Protein AF-A0A7C6ZFD9-F1 (afdb_monomer_lite)

Sequence (216 aa):
ELDLKDPLILANGALITTAQGQILRQEAMPTADIALLLDYSRSHALTIVAFTTDDLLHVFIPEEEKEPERVLRDLASFGLHRYQLVPAWEELPRERVIKVVVSGRDPDHVEAVMKKWPPALGHLNYGRSLPLWLEINGEGVDKARALEYVAAELGIPVSQTMAVGDGETDLPMIKWAQVGVLIQEDGVSVYSREDFAPPRPVAEGAAWALEVFALL

Secondary structure (DSSP, 8-state):
---PPSPEEEGGGTEEE-TT--EEEE-PPPHHHHHHHHHHHHHTT-EEEEEETTS-EEEE--TT-S-HHHHHHHHHHTT---EEE-SSGGGS-GGGEEEEEEE-SSHHHHHHHHHT--GGGTTSEEEEEETTEEEEE-TT-SHHHHHHHHHHHTT--GGG-EEEE-STTTHHHHHHSSEEEEEETTEEEEEESSS---SS---S-HHHHHHHHT--

pLDDT: mean 86.97, std 12.58, range [39.19, 96.88]

Structure (mmCIF, N/CA/C/O backbone):
data_AF-A0A7C6ZFD9-F1
#
_entry.id   AF-A0A7C6ZFD9-F1
#
loop_
_atom_site.group_PDB
_atom_site.id
_atom_site.type_symbol
_atom_site.label_atom_id
_atom_site.label_alt_id
_atom_site.label_comp_id
_atom_site.label_asym_id
_atom_site.label_entity_id
_atom_site.label_seq_id
_atom_site.pdbx_PDB_ins_code
_atom_site.Cartn_x
_atom_site.Cartn_y
_atom_site.Cartn_z
_atom_site.occupancy
_atom_site.B_iso_or_equiv
_atom_site.auth_seq_id
_atom_site.auth_comp_id
_atom_site.auth_asym_id
_atom_site.auth_atom_id
_atom_site.pdbx_PDB_model_num
ATOM 1 N N . GLU A 1 1 ? 4.783 -10.390 23.105 1.00 47.22 1 GLU A N 1
ATOM 2 C CA . GLU A 1 1 ? 3.805 -10.624 22.024 1.00 47.22 1 GLU A CA 1
ATOM 3 C C . GLU A 1 1 ? 2.551 -9.847 22.387 1.00 47.22 1 GLU A C 1
ATOM 5 O O . GLU A 1 1 ? 2.190 -9.870 23.555 1.00 47.22 1 GLU A O 1
ATOM 10 N N . LEU A 1 2 ? 1.978 -9.074 21.464 1.00 54.50 2 LEU A N 1
ATOM 11 C CA . LEU A 1 2 ? 0.976 -8.039 21.774 1.00 54.50 2 LEU A CA 1
ATOM 12 C C . LEU A 1 2 ? -0.444 -8.574 22.072 1.00 54.50 2 LEU A C 1
ATOM 14 O O . LEU A 1 2 ? -1.345 -7.759 22.214 1.00 54.50 2 LEU A O 1
ATOM 18 N N . ASP A 1 3 ? -0.647 -9.899 22.154 1.00 63.72 3 ASP A N 1
ATOM 19 C CA . ASP A 1 3 ? -1.959 -10.559 22.351 1.00 63.72 3 ASP A CA 1
ATOM 20 C C . ASP A 1 3 ? -3.085 -9.898 21.529 1.00 63.72 3 ASP A C 1
ATOM 22 O O . ASP A 1 3 ? -4.168 -9.584 22.028 1.00 63.72 3 ASP A O 1
ATOM 26 N N . LEU A 1 4 ? -2.771 -9.585 20.262 1.00 65.06 4 LEU A N 1
ATOM 27 C CA . LEU A 1 4 ? -3.669 -8.858 19.371 1.00 65.06 4 LEU A CA 1
ATOM 28 C C . LEU A 1 4 ? -4.943 -9.679 19.175 1.00 65.06 4 LEU A C 1
ATOM 30 O O . LEU A 1 4 ? -4.891 -10.837 18.758 1.00 65.06 4 LEU A O 1
ATOM 34 N N . LYS A 1 5 ? -6.085 -9.059 19.473 1.00 72.44 5 LYS A N 1
ATOM 35 C CA . LYS A 1 5 ? -7.404 -9.633 19.214 1.00 72.44 5 LYS A CA 1
ATOM 36 C C . LYS A 1 5 ? -7.829 -9.348 17.777 1.00 72.44 5 LYS A C 1
ATOM 38 O O . LYS A 1 5 ? -7.419 -8.352 17.187 1.00 72.44 5 LYS A O 1
ATOM 43 N N . ASP A 1 6 ? -8.679 -10.221 17.253 1.00 82.00 6 ASP A N 1
ATOM 44 C CA . ASP A 1 6 ? -9.306 -10.067 15.942 1.00 82.00 6 ASP A CA 1
ATOM 45 C C . ASP A 1 6 ? -10.150 -8.789 15.866 1.00 82.00 6 ASP A C 1
ATOM 47 O O . ASP A 1 6 ? -10.739 -8.404 16.884 1.00 82.00 6 ASP A O 1
ATOM 51 N N . PRO A 1 7 ? -10.327 -8.197 14.666 1.00 91.00 7 PRO A N 1
ATOM 52 C CA . PRO A 1 7 ? -9.752 -8.570 13.358 1.00 91.00 7 PRO A CA 1
ATOM 53 C C . PRO A 1 7 ? -8.393 -7.937 13.005 1.00 91.00 7 PRO A C 1
ATOM 55 O O . PRO A 1 7 ? -8.050 -6.855 13.473 1.00 91.00 7 PRO A O 1
ATOM 58 N N . LEU A 1 8 ? -7.667 -8.567 12.073 1.00 91.25 8 LEU A N 1
ATOM 59 C CA . LEU A 1 8 ? -6.453 -8.044 11.436 1.00 91.25 8 LEU A CA 1
ATOM 60 C C . LEU A 1 8 ? -6.777 -7.427 10.068 1.00 91.25 8 LEU A C 1
ATOM 62 O O . LEU A 1 8 ? -7.382 -8.084 9.220 1.00 91.25 8 LEU A O 1
ATOM 66 N N . ILE A 1 9 ? -6.331 -6.191 9.833 1.00 92.62 9 ILE A N 1
ATOM 67 C CA . ILE A 1 9 ? -6.418 -5.506 8.535 1.00 92.62 9 ILE A CA 1
ATOM 68 C C . ILE A 1 9 ? -5.062 -5.613 7.832 1.00 92.62 9 ILE A C 1
ATOM 70 O O . ILE A 1 9 ? -4.053 -5.113 8.325 1.00 92.62 9 ILE A O 1
ATOM 74 N N . LEU A 1 10 ? -5.043 -6.249 6.665 1.00 91.06 10 LEU A N 1
ATOM 75 C CA . LEU A 1 10 ? -3.855 -6.534 5.862 1.00 91.06 10 LEU A CA 1
ATOM 76 C C . LEU A 1 10 ? -3.978 -5.888 4.476 1.00 91.06 10 LEU A C 1
ATOM 78 O O . LEU A 1 10 ? -5.068 -5.519 4.037 1.00 91.06 10 LEU A O 1
ATOM 82 N N . ALA A 1 11 ? -2.846 -5.740 3.778 1.00 91.44 11 ALA A N 1
ATOM 83 C CA . ALA A 1 11 ? -2.786 -5.190 2.416 1.00 91.44 11 ALA A CA 1
ATOM 84 C C . ALA A 1 11 ? -3.602 -3.885 2.247 1.00 91.44 11 ALA A C 1
ATOM 86 O O . ALA A 1 11 ? -4.392 -3.750 1.318 1.00 91.44 11 ALA A O 1
ATOM 87 N N . ASN A 1 12 ? -3.433 -2.943 3.183 1.00 92.69 12 ASN A N 1
ATOM 88 C CA . ASN A 1 12 ? -4.152 -1.659 3.247 1.00 92.69 12 ASN A CA 1
ATOM 89 C C . ASN A 1 12 ? -5.682 -1.759 3.237 1.00 92.69 12 ASN A C 1
ATOM 91 O O . ASN A 1 12 ? -6.345 -0.821 2.812 1.00 92.69 12 ASN A O 1
ATOM 95 N N . GLY A 1 13 ? -6.248 -2.873 3.694 1.00 92.62 13 GLY A N 1
ATOM 96 C CA . GLY A 1 13 ? -7.693 -3.075 3.704 1.00 92.62 13 GLY A CA 1
ATOM 97 C C . GLY A 1 13 ? -8.217 -4.001 2.618 1.00 92.62 13 GLY A C 1
ATOM 98 O O . GLY A 1 13 ? -9.383 -4.379 2.683 1.00 92.62 13 GLY A O 1
ATOM 99 N N . ALA A 1 14 ? -7.373 -4.439 1.677 1.00 92.94 14 ALA A N 1
ATOM 100 C CA . ALA A 1 14 ? -7.763 -5.431 0.674 1.00 92.94 14 ALA A CA 1
ATOM 101 C C . ALA A 1 14 ? -8.047 -6.810 1.291 1.00 92.94 14 ALA A C 1
ATOM 103 O O . ALA A 1 14 ? -8.693 -7.650 0.670 1.00 92.94 14 ALA A O 1
ATOM 104 N N . LEU A 1 15 ? -7.549 -7.077 2.500 1.00 92.62 15 LEU A N 1
ATOM 105 C CA . LEU A 1 15 ? -7.745 -8.340 3.196 1.00 92.62 15 LEU A CA 1
ATOM 106 C C . LEU A 1 15 ? -7.984 -8.085 4.684 1.00 92.62 15 LEU A C 1
ATOM 108 O O . LEU A 1 15 ? -7.217 -7.382 5.333 1.00 92.62 15 LEU A O 1
ATOM 112 N N . ILE A 1 16 ? -9.035 -8.690 5.225 1.00 93.62 16 ILE A N 1
ATOM 113 C CA . ILE A 1 16 ? -9.356 -8.670 6.650 1.00 93.62 16 ILE A CA 1
ATOM 114 C C . ILE A 1 16 ? -9.481 -10.116 7.111 1.00 93.62 16 ILE A C 1
ATOM 116 O O . ILE A 1 16 ? -10.259 -10.883 6.533 1.00 93.62 16 ILE A O 1
ATOM 120 N N . THR A 1 17 ? -8.732 -10.490 8.145 1.00 92.25 17 THR A N 1
ATOM 121 C CA . THR A 1 17 ? -8.729 -11.855 8.684 1.00 92.25 17 THR A CA 1
ATOM 122 C C . THR A 1 17 ? -8.913 -11.878 10.195 1.00 92.25 17 THR A C 1
ATOM 124 O O . THR A 1 17 ? -8.731 -10.874 10.879 1.00 92.25 17 THR A O 1
ATOM 127 N N . THR A 1 18 ? -9.225 -13.048 10.739 1.00 90.44 18 THR A N 1
ATOM 128 C CA . THR A 1 18 ? -8.917 -13.354 12.140 1.00 90.44 18 THR A CA 1
ATOM 129 C C . THR A 1 18 ? -7.418 -13.636 12.299 1.00 90.44 18 THR A C 1
ATOM 131 O O . THR A 1 18 ? -6.709 -13.885 11.318 1.00 90.44 18 THR A O 1
ATOM 134 N N . ALA A 1 19 ? -6.925 -13.656 13.530 1.00 85.94 19 ALA A N 1
ATOM 135 C CA . ALA A 1 19 ? -5.569 -14.031 13.908 1.00 85.94 19 ALA A CA 1
ATOM 136 C C . ALA A 1 19 ? -5.282 -15.509 13.614 1.00 85.94 19 ALA A C 1
ATOM 138 O O . ALA A 1 19 ? -4.129 -15.890 13.436 1.00 85.94 19 ALA A O 1
ATOM 139 N N . GLN A 1 20 ? -6.321 -16.345 13.505 1.00 86.19 20 GLN A N 1
ATOM 140 C CA . GLN A 1 20 ? -6.201 -17.739 13.058 1.00 86.19 20 GLN A CA 1
ATOM 141 C C . GLN A 1 20 ? -6.232 -17.871 11.526 1.00 86.19 20 GLN A C 1
ATOM 143 O O . GLN A 1 20 ? -6.190 -18.986 11.008 1.00 86.19 20 GLN A O 1
ATOM 148 N N . GLY A 1 21 ? -6.308 -16.754 10.794 1.00 85.38 21 GLY A N 1
ATOM 149 C CA . GLY A 1 21 ? -6.246 -16.718 9.334 1.00 85.38 21 GLY A CA 1
ATOM 150 C C . GLY A 1 21 ? -7.583 -16.937 8.623 1.00 85.38 21 GLY A C 1
ATOM 151 O O . GLY A 1 21 ? -7.592 -17.124 7.407 1.00 85.38 21 GLY A O 1
ATOM 152 N N . GLN A 1 22 ? -8.721 -16.908 9.327 1.00 89.88 22 GLN A N 1
ATOM 153 C CA . GLN A 1 22 ? -10.024 -16.946 8.661 1.00 89.88 22 GLN A CA 1
ATOM 154 C C . GLN A 1 22 ? -10.259 -15.622 7.931 1.00 89.88 22 GLN A C 1
ATOM 156 O O . GLN A 1 22 ? -10.238 -14.565 8.553 1.00 89.88 22 GLN A O 1
ATOM 161 N N . ILE A 1 23 ? -10.528 -15.678 6.627 1.00 92.00 23 ILE A N 1
ATOM 162 C CA . ILE A 1 23 ? -10.856 -14.495 5.826 1.00 92.00 23 ILE A CA 1
ATOM 163 C C . ILE A 1 23 ? -12.261 -14.006 6.200 1.00 92.00 23 ILE A C 1
ATOM 165 O O . ILE A 1 23 ? -13.236 -14.744 6.058 1.00 92.00 23 ILE A O 1
ATOM 169 N N . LEU A 1 24 ? -12.353 -12.760 6.665 1.00 92.94 24 LEU A N 1
ATOM 170 C CA . LEU A 1 24 ? -13.609 -12.065 6.962 1.00 92.94 24 LEU A CA 1
ATOM 171 C C . LEU A 1 24 ? -14.064 -11.211 5.774 1.00 92.94 24 LEU A C 1
ATOM 173 O O . LEU A 1 24 ? -15.250 -11.165 5.462 1.00 92.94 24 LEU A O 1
ATOM 177 N N . ARG A 1 25 ? -13.117 -10.555 5.095 1.00 91.88 25 ARG A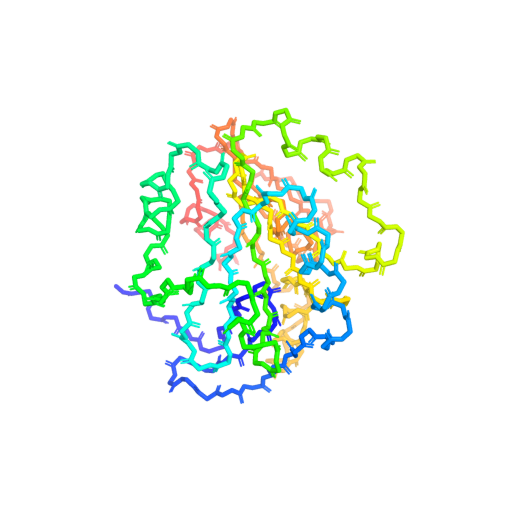 N 1
ATOM 178 C CA . ARG A 1 25 ? -13.349 -9.778 3.870 1.00 91.88 25 ARG A CA 1
ATOM 179 C C . ARG A 1 25 ? -12.102 -9.818 2.998 1.00 91.88 25 ARG A C 1
ATOM 181 O O . ARG A 1 25 ? -10.987 -9.782 3.511 1.00 91.88 25 ARG A O 1
ATOM 188 N N . GLN A 1 26 ? -12.294 -9.874 1.688 1.00 90.19 26 GLN A N 1
ATOM 189 C CA . GLN A 1 26 ? -11.215 -9.786 0.715 1.00 90.19 26 GLN A CA 1
ATOM 190 C C . GLN A 1 26 ? -11.704 -9.034 -0.519 1.00 90.19 26 GLN A C 1
ATOM 192 O O . GLN A 1 26 ? -12.764 -9.347 -1.057 1.00 90.19 26 GLN A O 1
ATOM 197 N N . GLU A 1 27 ? -10.921 -8.058 -0.960 1.00 85.31 27 GLU A N 1
ATOM 198 C CA . GLU A 1 27 ? -11.167 -7.269 -2.158 1.00 85.31 27 GLU A CA 1
ATOM 199 C C . GLU A 1 27 ? -10.033 -7.502 -3.144 1.00 85.31 27 GLU A C 1
ATOM 201 O O . GLU A 1 27 ? -8.878 -7.154 -2.900 1.00 85.31 27 GLU A O 1
ATOM 206 N N . ALA A 1 28 ? -10.373 -8.137 -4.262 1.00 81.12 28 ALA A N 1
ATOM 207 C CA . ALA A 1 28 ? -9.457 -8.262 -5.379 1.00 81.12 28 ALA A CA 1
ATOM 208 C C . ALA A 1 28 ? -9.430 -6.951 -6.168 1.00 81.12 28 ALA A C 1
ATOM 210 O O . ALA A 1 28 ? -10.464 -6.311 -6.372 1.00 81.12 28 ALA A O 1
ATOM 211 N N . MET A 1 29 ? -8.251 -6.581 -6.664 1.00 88.62 29 MET A N 1
ATOM 212 C CA . MET A 1 29 ? -8.154 -5.517 -7.656 1.00 88.62 29 MET A CA 1
ATOM 213 C C . MET A 1 29 ? -8.710 -6.050 -8.989 1.00 88.62 29 MET A C 1
ATOM 215 O O . MET A 1 29 ? -8.393 -7.183 -9.358 1.00 88.62 29 MET A O 1
ATOM 219 N N . PRO A 1 30 ? -9.532 -5.285 -9.731 1.00 90.75 30 PRO A N 1
ATOM 220 C CA . PRO A 1 30 ? -10.047 -5.743 -11.017 1.00 90.75 30 PRO A CA 1
ATOM 221 C C . PRO A 1 30 ? -8.917 -6.132 -11.980 1.00 90.75 30 PRO A C 1
ATOM 223 O O . PRO A 1 30 ? -7.969 -5.373 -12.176 1.00 90.75 30 PRO A O 1
AT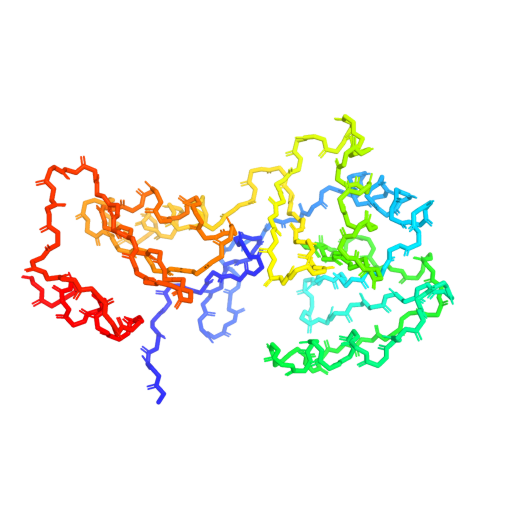OM 226 N N . THR A 1 31 ? -9.032 -7.283 -12.650 1.00 89.75 31 THR A N 1
ATOM 227 C CA . THR A 1 31 ? -7.996 -7.786 -13.577 1.00 89.75 31 THR A CA 1
ATOM 228 C C . THR A 1 31 ? -7.686 -6.799 -14.709 1.00 89.75 31 THR A C 1
ATOM 230 O O . THR A 1 31 ? -6.553 -6.740 -15.187 1.00 89.75 31 THR A O 1
ATOM 233 N N . ALA A 1 32 ? -8.665 -5.981 -15.114 1.00 91.50 32 ALA A N 1
ATOM 234 C CA . ALA A 1 32 ? -8.474 -4.903 -16.083 1.00 91.50 32 ALA A CA 1
ATOM 235 C C . ALA A 1 32 ? -7.563 -3.781 -15.548 1.00 91.50 32 ALA A C 1
ATOM 237 O O . ALA A 1 32 ? -6.654 -3.350 -16.257 1.00 91.50 32 ALA A O 1
ATOM 238 N N . ASP A 1 33 ? -7.758 -3.367 -14.293 1.00 93.62 33 ASP A N 1
ATOM 239 C CA . ASP A 1 33 ? -6.914 -2.366 -13.634 1.00 93.62 33 ASP A CA 1
ATOM 240 C C . ASP A 1 33 ? -5.507 -2.907 -13.419 1.00 93.62 33 ASP A C 1
ATOM 242 O O . ASP A 1 33 ? -4.533 -2.218 -13.712 1.00 93.62 33 ASP A O 1
ATOM 246 N N . ILE A 1 34 ? -5.394 -4.174 -13.005 1.00 92.62 34 ILE A N 1
ATOM 247 C CA . ILE A 1 34 ? -4.105 -4.858 -12.908 1.00 92.62 34 ILE A CA 1
ATOM 248 C C . ILE A 1 34 ? -3.421 -4.835 -14.270 1.00 92.62 34 ILE A C 1
ATOM 250 O O . ILE A 1 34 ? -2.280 -4.414 -14.343 1.00 92.62 34 ILE A O 1
ATOM 254 N N . ALA A 1 35 ? -4.090 -5.224 -15.359 1.00 91.12 35 ALA A N 1
ATOM 255 C CA . ALA A 1 35 ? -3.484 -5.233 -16.690 1.00 91.12 35 ALA A CA 1
ATOM 256 C C . ALA A 1 35 ? -2.972 -3.847 -17.124 1.00 91.12 35 ALA A C 1
ATOM 258 O O . ALA A 1 35 ? -1.854 -3.750 -17.626 1.00 91.12 35 ALA A O 1
ATOM 259 N N . LEU A 1 36 ? -3.745 -2.784 -16.888 1.00 93.50 36 LEU A N 1
ATOM 260 C CA . LEU A 1 36 ? -3.348 -1.407 -17.198 1.00 93.50 36 LEU A CA 1
ATOM 261 C C . LEU A 1 36 ? -2.187 -0.918 -16.323 1.00 93.50 36 LEU A C 1
ATOM 263 O O . LEU A 1 36 ? -1.236 -0.327 -16.835 1.00 93.50 36 LEU A O 1
ATOM 267 N N . LEU A 1 37 ? -2.255 -1.169 -15.013 1.00 93.38 37 LEU A N 1
ATOM 268 C CA . LEU A 1 37 ? -1.215 -0.804 -14.052 1.00 93.38 37 LEU A CA 1
ATOM 269 C C . LEU A 1 37 ? 0.090 -1.513 -14.362 1.00 93.38 37 LEU A C 1
ATOM 271 O O . LEU A 1 37 ? 1.168 -0.913 -14.348 1.00 93.38 37 LEU A O 1
ATOM 275 N N . LEU A 1 38 ? -0.038 -2.799 -14.654 1.00 90.75 38 LEU A N 1
ATOM 276 C CA . LEU A 1 38 ? 1.021 -3.583 -15.203 1.00 90.75 38 LEU A CA 1
ATOM 277 C C . LEU A 1 38 ? 1.554 -2.824 -16.440 1.00 90.75 38 LEU A C 1
ATOM 279 O O . LEU A 1 38 ? 2.695 -2.360 -16.411 1.00 90.75 38 LEU A O 1
ATOM 283 N N . ASP A 1 39 ? 0.822 -2.721 -17.548 1.00 92.38 39 ASP A N 1
ATOM 284 C CA . ASP A 1 39 ? 1.386 -2.191 -18.803 1.00 92.38 39 ASP A CA 1
ATOM 285 C C . ASP A 1 39 ? 2.066 -0.823 -18.636 1.00 92.38 39 ASP A C 1
ATOM 287 O O . ASP A 1 39 ? 3.138 -0.586 -19.203 1.00 92.38 39 ASP A O 1
ATOM 291 N N . TYR A 1 40 ? 1.495 0.032 -17.787 1.00 94.44 40 TYR A N 1
ATOM 292 C CA . TYR A 1 40 ? 2.081 1.308 -17.395 1.00 94.44 40 TYR A CA 1
ATOM 293 C C .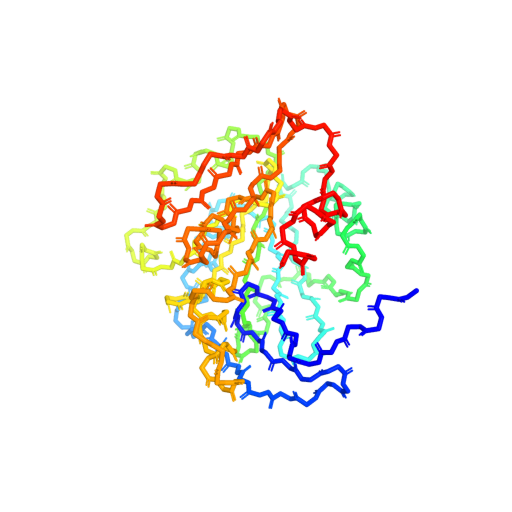 TYR A 1 40 ? 3.432 1.156 -16.686 1.00 94.44 40 TYR A C 1
ATOM 295 O O . TYR A 1 40 ? 4.396 1.849 -17.014 1.00 94.44 40 TYR A O 1
ATOM 303 N N . SER A 1 41 ? 3.532 0.238 -15.732 1.00 93.69 41 SER A N 1
ATOM 304 C CA . SER A 1 41 ? 4.763 -0.023 -14.987 1.00 93.69 41 SER A CA 1
ATOM 305 C C . SER A 1 41 ? 5.855 -0.605 -15.884 1.00 93.69 41 SER A C 1
ATOM 307 O O . SER A 1 41 ? 7.010 -0.191 -15.784 1.00 93.69 41 SER A O 1
ATOM 309 N N . ARG A 1 42 ? 5.491 -1.476 -16.836 1.00 92.38 42 ARG A N 1
ATOM 310 C CA . ARG A 1 42 ? 6.420 -1.982 -17.857 1.00 92.38 42 ARG A CA 1
ATOM 311 C C . ARG A 1 42 ? 6.952 -0.856 -18.741 1.00 92.38 42 ARG A C 1
ATOM 313 O O . ARG A 1 42 ? 8.158 -0.772 -18.943 1.00 92.38 42 ARG A O 1
ATOM 320 N N . SER A 1 43 ? 6.094 0.042 -19.236 1.00 93.75 43 SER A N 1
ATOM 321 C CA . SER A 1 43 ? 6.538 1.149 -20.102 1.00 93.75 43 SER A CA 1
ATOM 322 C C . SER A 1 43 ? 7.429 2.176 -19.393 1.00 93.75 43 SER A C 1
ATOM 324 O O . SER A 1 43 ? 8.039 3.013 -20.055 1.00 93.75 43 SER A O 1
ATOM 326 N N . HIS A 1 44 ? 7.482 2.130 -18.060 1.00 94.81 44 HIS A N 1
ATOM 327 C CA . HIS A 1 44 ? 8.307 3.002 -17.227 1.00 94.81 44 HIS A CA 1
ATOM 328 C C . HIS A 1 44 ? 9.434 2.255 -16.502 1.00 94.81 44 HIS A C 1
ATOM 330 O O . HIS A 1 44 ? 10.131 2.872 -15.707 1.00 94.81 44 HIS A O 1
ATOM 336 N N . ALA A 1 45 ? 9.644 0.963 -16.774 1.00 94.50 45 ALA A N 1
ATOM 337 C CA . ALA A 1 45 ? 10.648 0.142 -16.098 1.00 94.50 45 ALA A CA 1
ATOM 338 C C . ALA A 1 45 ? 10.576 0.252 -14.559 1.00 94.50 45 ALA A C 1
ATOM 340 O O . ALA A 1 45 ? 11.560 0.558 -13.880 1.00 94.50 45 ALA A O 1
ATOM 341 N N . LEU A 1 46 ? 9.378 0.044 -14.011 1.00 96.00 46 LEU A N 1
ATOM 342 C CA . LEU A 1 46 ? 9.160 -0.057 -12.571 1.00 96.00 46 LEU A CA 1
ATOM 343 C C . LEU A 1 46 ? 9.319 -1.505 -12.108 1.00 96.00 46 LEU A C 1
ATOM 345 O O . LEU A 1 46 ? 8.798 -2.430 -12.733 1.00 96.00 46 LEU A O 1
ATOM 349 N N . THR A 1 47 ? 9.975 -1.681 -10.964 1.00 96.62 47 THR A N 1
ATOM 350 C CA . THR A 1 47 ? 9.899 -2.930 -10.200 1.00 96.62 47 THR A CA 1
ATOM 351 C C . THR A 1 47 ? 8.468 -3.128 -9.719 1.00 96.62 47 THR A C 1
ATOM 353 O O . THR A 1 47 ? 7.824 -2.165 -9.305 1.00 96.62 47 THR A O 1
ATOM 356 N N . ILE A 1 48 ? 7.983 -4.368 -9.730 1.00 96.62 48 ILE A N 1
ATOM 357 C CA . ILE A 1 48 ? 6.664 -4.744 -9.220 1.00 96.62 48 ILE A CA 1
ATOM 358 C C . ILE A 1 48 ? 6.793 -5.760 -8.106 1.00 96.62 48 ILE A C 1
ATOM 360 O O . ILE A 1 48 ? 7.517 -6.740 -8.233 1.00 96.62 48 ILE A O 1
ATOM 364 N N . VAL A 1 49 ? 5.998 -5.562 -7.062 1.00 96.25 49 VAL A N 1
ATOM 365 C CA . VAL A 1 49 ? 5.728 -6.527 -6.003 1.00 96.25 49 VAL A CA 1
ATOM 366 C C . VAL A 1 49 ? 4.217 -6.714 -5.915 1.00 96.25 49 VAL A C 1
ATOM 368 O O . VAL A 1 49 ? 3.489 -5.854 -5.421 1.00 96.25 49 VAL A O 1
ATOM 371 N N . ALA A 1 50 ? 3.733 -7.836 -6.434 1.00 95.19 50 ALA A N 1
ATOM 372 C CA . ALA A 1 50 ? 2.326 -8.198 -6.409 1.00 95.19 50 ALA A CA 1
ATOM 373 C C . ALA A 1 50 ? 2.020 -9.028 -5.158 1.00 95.19 50 ALA A C 1
ATOM 375 O O . ALA A 1 50 ? 2.556 -10.123 -4.981 1.00 95.19 50 ALA A O 1
ATOM 376 N N . PHE A 1 51 ? 1.136 -8.509 -4.310 1.00 94.00 51 PHE A N 1
ATOM 377 C CA . PHE A 1 51 ? 0.577 -9.220 -3.165 1.00 94.00 51 PHE A CA 1
ATOM 378 C C . PHE A 1 51 ? -0.596 -10.051 -3.654 1.00 94.00 51 PHE A C 1
ATOM 380 O O . PHE A 1 51 ? -1.492 -9.526 -4.323 1.00 94.00 51 PHE A O 1
ATOM 387 N N . THR A 1 52 ? -0.596 -11.337 -3.317 1.00 91.19 52 THR A N 1
ATOM 388 C CA . THR A 1 52 ? -1.612 -12.262 -3.811 1.00 91.19 52 THR A CA 1
ATOM 389 C C . THR A 1 52 ? -2.363 -12.965 -2.689 1.00 91.19 52 THR A C 1
ATOM 391 O O . THR A 1 52 ? -1.938 -12.971 -1.534 1.00 91.19 52 THR A O 1
ATOM 394 N N . THR A 1 53 ? -3.521 -13.531 -3.026 1.00 84.75 53 THR A N 1
ATOM 395 C CA . THR A 1 53 ? -4.445 -14.158 -2.069 1.00 84.75 53 THR A CA 1
ATOM 396 C C . THR A 1 53 ? -3.874 -15.364 -1.313 1.00 84.75 53 THR A C 1
ATOM 398 O O . THR A 1 53 ? -4.477 -15.777 -0.329 1.00 84.75 53 THR A O 1
ATOM 401 N N . ASP A 1 54 ? -2.769 -15.967 -1.767 1.00 85.19 54 ASP A N 1
ATOM 402 C CA . ASP A 1 54 ? -2.140 -17.154 -1.161 1.00 85.19 54 ASP A CA 1
ATOM 403 C C . ASP A 1 54 ? -0.925 -16.825 -0.271 1.00 85.19 54 ASP A C 1
ATOM 405 O O . ASP A 1 54 ? -0.142 -17.718 0.075 1.00 85.19 54 ASP A O 1
ATOM 409 N N . ASP A 1 55 ? -0.777 -15.551 0.116 1.00 83.50 55 ASP A N 1
ATOM 410 C CA . ASP A 1 55 ? 0.328 -15.068 0.952 1.00 83.50 55 ASP A CA 1
ATOM 411 C C . ASP A 1 55 ? 1.710 -15.338 0.312 1.00 83.50 55 ASP A C 1
ATOM 413 O O . ASP A 1 55 ? 2.701 -15.647 0.976 1.00 83.50 55 ASP A O 1
ATOM 417 N N . LEU A 1 56 ? 1.782 -15.283 -1.023 1.00 92.06 56 LEU A N 1
ATOM 418 C CA . LEU A 1 56 ? 3.031 -15.286 -1.779 1.00 92.06 56 LEU A CA 1
ATOM 419 C C . LEU A 1 56 ? 3.157 -13.997 -2.592 1.00 92.06 56 LEU A C 1
ATOM 421 O O . LEU A 1 56 ? 2.306 -13.663 -3.425 1.00 92.06 56 LEU A O 1
ATOM 425 N N . LEU A 1 57 ? 4.258 -13.278 -2.389 1.00 95.00 57 LEU A N 1
ATOM 426 C CA . LEU A 1 57 ? 4.572 -12.118 -3.216 1.00 95.00 57 LEU A CA 1
ATOM 427 C C . LEU A 1 57 ? 5.195 -12.569 -4.536 1.00 95.00 57 LEU A C 1
ATOM 429 O O . LEU A 1 57 ? 6.057 -13.445 -4.552 1.00 95.00 57 LEU A O 1
ATOM 433 N N . HIS A 1 58 ? 4.801 -11.940 -5.638 1.00 96.12 58 HIS A N 1
ATOM 434 C CA . HIS A 1 58 ? 5.458 -12.129 -6.931 1.00 96.12 58 HIS A CA 1
ATOM 435 C C . HIS A 1 58 ? 6.183 -10.844 -7.301 1.00 96.12 58 HIS A C 1
ATOM 437 O O . HIS A 1 58 ? 5.573 -9.775 -7.351 1.00 96.12 58 HIS A O 1
ATOM 443 N N . VAL A 1 59 ? 7.490 -10.947 -7.516 1.00 96.88 59 VAL A N 1
ATOM 444 C CA . VAL A 1 59 ? 8.380 -9.801 -7.687 1.00 96.88 59 VAL A CA 1
ATOM 445 C C . VAL A 1 59 ? 8.963 -9.825 -9.089 1.00 96.88 59 VAL A C 1
ATOM 447 O O . VAL A 1 59 ? 9.665 -10.764 -9.455 1.00 96.88 59 VAL A O 1
ATOM 450 N N . PHE A 1 60 ? 8.686 -8.788 -9.865 1.00 96.56 60 PHE A N 1
ATOM 451 C CA . PHE A 1 60 ? 9.310 -8.560 -11.162 1.00 96.56 60 PHE A CA 1
ATOM 452 C C . PHE A 1 60 ? 10.275 -7.384 -11.039 1.00 96.56 60 PHE A C 1
ATOM 454 O O . PHE A 1 60 ? 9.868 -6.301 -10.620 1.00 96.56 60 PHE A O 1
ATOM 461 N N . ILE A 1 61 ? 11.537 -7.592 -11.411 1.00 95.75 61 ILE A N 1
ATOM 462 C CA . ILE A 1 61 ? 12.561 -6.546 -11.421 1.00 95.75 61 ILE A CA 1
ATOM 463 C C . ILE A 1 61 ? 12.987 -6.333 -12.880 1.00 95.75 61 ILE A C 1
ATOM 465 O O . ILE A 1 61 ? 13.474 -7.285 -13.493 1.00 95.75 61 ILE A O 1
ATOM 469 N N . PRO A 1 62 ? 12.782 -5.136 -13.457 1.00 93.50 62 PRO A N 1
ATOM 470 C CA . PRO A 1 62 ? 13.175 -4.845 -14.831 1.00 93.50 62 PRO A CA 1
ATOM 471 C C . PRO A 1 62 ? 14.702 -4.785 -14.968 1.00 93.50 62 PRO A C 1
ATOM 473 O O . PRO A 1 62 ? 15.403 -4.446 -14.016 1.00 93.50 62 PRO A O 1
ATOM 476 N N . GLU A 1 63 ? 15.226 -5.060 -16.164 1.00 91.62 63 GLU A N 1
ATOM 477 C CA . GLU A 1 63 ? 16.673 -5.008 -16.437 1.00 91.62 63 GLU A CA 1
ATOM 478 C C . GLU A 1 63 ? 17.264 -3.602 -16.232 1.00 91.62 63 GLU A C 1
ATOM 480 O O . GLU A 1 63 ? 18.455 -3.450 -15.961 1.00 91.62 63 GLU A O 1
ATOM 485 N N . GLU A 1 64 ? 16.440 -2.559 -16.349 1.00 92.50 64 GLU A N 1
ATOM 486 C CA . GLU A 1 64 ? 16.826 -1.170 -16.116 1.00 92.50 64 GLU A CA 1
ATOM 487 C C . GLU A 1 64 ? 16.991 -0.811 -14.630 1.00 92.50 64 GLU A C 1
ATOM 489 O O . GLU A 1 64 ? 17.527 0.263 -14.329 1.00 92.50 64 GLU A O 1
ATOM 494 N N . GLU A 1 65 ? 16.543 -1.666 -13.702 1.00 92.31 65 GLU A N 1
ATOM 495 C CA . GLU A 1 65 ? 16.839 -1.514 -12.276 1.00 92.31 65 GLU A CA 1
ATOM 496 C C . GLU A 1 65 ? 18.319 -1.828 -12.037 1.00 92.31 65 GLU A C 1
ATOM 498 O O . GLU A 1 65 ? 18.792 -2.949 -12.226 1.00 92.31 65 GLU A O 1
ATOM 503 N N . LYS A 1 66 ? 19.067 -0.803 -11.627 1.00 89.94 66 LYS A N 1
ATOM 504 C CA . LYS A 1 66 ? 20.523 -0.880 -11.462 1.00 89.94 66 LYS A CA 1
ATOM 505 C C . LYS A 1 66 ? 20.928 -1.433 -10.102 1.00 89.94 66 LYS A C 1
ATOM 507 O O . LYS A 1 66 ? 22.070 -1.859 -9.963 1.00 89.94 66 LYS A O 1
ATOM 512 N N . GLU A 1 67 ? 20.013 -1.414 -9.134 1.00 93.44 67 GLU A N 1
ATOM 513 C CA . GLU A 1 67 ? 20.239 -1.882 -7.764 1.00 93.44 67 GLU A CA 1
ATOM 514 C C . GLU A 1 67 ? 19.168 -2.910 -7.350 1.00 93.44 67 GLU A C 1
ATOM 516 O O . GLU A 1 67 ? 18.387 -2.669 -6.423 1.00 93.44 67 GLU A O 1
ATOM 521 N N . PRO A 1 68 ? 19.081 -4.081 -8.006 1.00 93.25 68 PRO A N 1
ATOM 522 C CA . PRO A 1 68 ? 18.086 -5.104 -7.669 1.00 93.25 68 PRO A CA 1
ATOM 523 C C . PRO A 1 68 ? 18.199 -5.583 -6.211 1.00 93.25 68 PRO A C 1
ATOM 525 O O . PRO A 1 68 ? 17.201 -5.906 -5.568 1.00 93.25 68 PRO A O 1
ATOM 528 N N . GLU A 1 69 ? 19.399 -5.581 -5.632 1.00 94.94 69 GLU A N 1
ATOM 529 C CA . GLU A 1 69 ? 19.626 -5.909 -4.224 1.00 94.94 69 GLU A CA 1
ATOM 530 C C . GLU A 1 69 ? 18.981 -4.914 -3.252 1.00 94.94 69 GLU A C 1
ATOM 532 O O . GLU A 1 69 ? 18.652 -5.303 -2.130 1.00 94.94 69 GLU A O 1
ATOM 537 N N . ARG A 1 70 ? 18.766 -3.653 -3.657 1.00 95.06 70 ARG A N 1
ATOM 538 C CA . ARG A 1 70 ? 18.008 -2.674 -2.863 1.00 95.06 70 ARG A CA 1
ATOM 539 C C . ARG A 1 70 ? 16.578 -3.155 -2.680 1.00 95.06 70 ARG A C 1
ATOM 541 O O . ARG A 1 70 ? 16.105 -3.191 -1.552 1.00 95.06 70 ARG A O 1
ATOM 548 N N . VAL A 1 71 ? 15.937 -3.604 -3.761 1.00 94.88 71 VAL A N 1
ATOM 549 C CA . VAL A 1 71 ? 14.565 -4.128 -3.726 1.00 94.88 71 VAL A CA 1
ATOM 550 C C . VAL A 1 71 ? 14.450 -5.256 -2.700 1.00 94.88 71 VAL A C 1
ATOM 552 O O . VAL A 1 71 ? 13.555 -5.251 -1.859 1.00 94.88 71 VAL A O 1
ATOM 555 N N . LEU A 1 72 ? 15.394 -6.200 -2.724 1.00 95.00 72 LEU A N 1
ATOM 556 C CA . LEU A 1 72 ? 15.386 -7.348 -1.815 1.00 95.00 72 LEU A CA 1
ATOM 557 C C . LEU A 1 72 ? 15.682 -6.959 -0.359 1.00 95.00 72 LEU A C 1
ATOM 559 O O . LEU A 1 72 ? 15.090 -7.535 0.556 1.00 95.00 72 LEU A O 1
ATOM 563 N N . ARG A 1 73 ? 16.575 -5.986 -0.126 1.00 95.81 73 ARG A N 1
ATOM 564 C CA . ARG A 1 73 ? 16.831 -5.440 1.218 1.00 95.81 73 ARG A CA 1
ATOM 565 C C . ARG A 1 73 ? 15.607 -4.726 1.778 1.00 95.81 73 ARG A C 1
ATOM 567 O O . ARG A 1 73 ? 15.275 -4.951 2.938 1.00 95.81 73 ARG A O 1
ATOM 574 N N . ASP A 1 74 ? 14.938 -3.917 0.963 1.00 95.44 74 ASP A N 1
ATOM 575 C CA . ASP A 1 74 ? 13.736 -3.185 1.364 1.00 95.44 74 ASP A CA 1
ATOM 576 C C . ASP A 1 74 ? 12.628 -4.178 1.755 1.00 95.44 74 ASP A C 1
ATOM 578 O O . ASP A 1 74 ? 12.097 -4.094 2.862 1.00 95.44 74 ASP A O 1
ATOM 582 N N . LEU A 1 75 ? 12.367 -5.206 0.933 1.00 94.25 75 LEU A N 1
ATOM 583 C CA . LEU A 1 75 ? 11.436 -6.292 1.280 1.00 94.25 75 LEU A CA 1
ATOM 584 C C . LEU A 1 75 ? 11.802 -6.978 2.604 1.00 94.25 75 LEU A C 1
ATOM 586 O O . LEU A 1 75 ? 10.937 -7.186 3.456 1.00 94.25 75 LEU A O 1
ATOM 590 N N . ALA A 1 76 ? 13.082 -7.295 2.812 1.00 94.44 76 ALA A N 1
ATOM 591 C CA . ALA A 1 76 ? 13.537 -7.916 4.052 1.00 94.44 76 ALA A CA 1
ATOM 592 C C . ALA A 1 76 ? 13.342 -7.009 5.278 1.00 94.44 76 ALA A C 1
ATOM 594 O O . ALA A 1 76 ? 13.003 -7.517 6.345 1.00 94.44 76 ALA A O 1
ATOM 595 N N . SER A 1 77 ? 13.512 -5.690 5.136 1.00 91.94 77 SER A N 1
ATOM 596 C CA . SER A 1 77 ? 13.285 -4.724 6.224 1.00 91.94 77 SER A CA 1
ATOM 597 C C . SER A 1 77 ? 11.822 -4.665 6.676 1.00 91.94 77 SER A C 1
ATOM 599 O O . SER A 1 77 ? 11.556 -4.457 7.856 1.00 91.94 77 SER A O 1
ATOM 601 N N . PHE A 1 78 ? 10.886 -4.965 5.771 1.00 87.25 78 PHE A N 1
ATOM 602 C CA . PHE A 1 78 ? 9.462 -5.131 6.069 1.00 87.25 78 PHE A CA 1
ATOM 603 C C . PHE A 1 78 ? 9.079 -6.540 6.549 1.00 87.25 78 PHE A C 1
ATOM 605 O O . PHE A 1 78 ? 7.897 -6.835 6.715 1.00 87.25 78 PHE A O 1
ATOM 612 N N . GLY A 1 79 ? 10.047 -7.444 6.736 1.00 90.50 79 GLY A N 1
ATOM 613 C CA . GLY A 1 79 ? 9.778 -8.844 7.076 1.00 90.50 79 GLY A CA 1
ATOM 614 C C . GLY A 1 79 ? 9.146 -9.652 5.934 1.00 90.50 79 GLY A C 1
ATOM 615 O O . GLY A 1 79 ? 8.638 -10.754 6.150 1.00 90.50 79 GLY A O 1
ATOM 616 N N . LEU A 1 80 ? 9.164 -9.131 4.703 1.00 91.19 80 LEU A N 1
ATOM 617 C CA . LEU A 1 80 ? 8.566 -9.762 3.528 1.00 91.19 80 LEU A CA 1
ATOM 618 C C . LEU A 1 80 ? 9.543 -10.772 2.919 1.00 91.19 80 LEU A C 1
ATOM 620 O O . LEU A 1 80 ? 10.236 -10.504 1.939 1.00 91.19 80 LEU A O 1
ATOM 624 N N . HIS A 1 81 ? 9.613 -11.957 3.521 1.00 92.00 81 HIS A N 1
ATOM 625 C CA . HIS A 1 81 ? 10.549 -13.015 3.114 1.00 92.00 81 HIS A CA 1
ATOM 626 C C . HIS A 1 81 ? 9.944 -14.052 2.162 1.00 92.00 81 HIS A C 1
ATOM 628 O O . HIS A 1 81 ? 10.671 -14.842 1.562 1.00 92.00 81 HIS A O 1
ATOM 634 N N . ARG A 1 82 ? 8.615 -14.073 2.026 1.00 94.44 82 ARG A N 1
ATOM 635 C CA . ARG A 1 82 ? 7.886 -15.081 1.253 1.00 94.44 82 ARG A CA 1
ATOM 636 C C . ARG A 1 82 ? 7.530 -14.535 -0.127 1.00 94.44 82 ARG A C 1
ATOM 638 O O . ARG A 1 82 ? 6.408 -14.099 -0.377 1.00 94.44 82 ARG A O 1
ATOM 645 N N . TYR A 1 83 ? 8.522 -14.525 -1.013 1.00 95.88 83 TYR A N 1
ATOM 646 C CA . TYR A 1 83 ? 8.384 -14.017 -2.374 1.00 95.88 83 TYR A CA 1
ATOM 647 C C . TYR A 1 83 ? 9.000 -14.950 -3.417 1.00 95.88 83 TYR A C 1
ATOM 649 O O . TYR A 1 83 ? 9.920 -15.717 -3.133 1.00 95.88 83 TYR A O 1
ATOM 657 N N . GLN A 1 84 ? 8.511 -14.839 -4.648 1.00 96.06 84 GLN A N 1
ATOM 658 C CA . GLN A 1 84 ? 9.082 -15.451 -5.838 1.00 96.06 84 GLN A CA 1
ATOM 659 C C . GLN A 1 84 ? 9.470 -14.355 -6.831 1.00 96.06 84 GLN A C 1
ATOM 661 O O . GLN A 1 84 ? 8.652 -13.500 -7.168 1.00 96.06 84 GLN A O 1
ATOM 666 N N . LEU A 1 85 ? 10.707 -14.404 -7.327 1.00 96.31 85 LEU A N 1
ATOM 667 C CA . LEU A 1 85 ? 11.105 -13.612 -8.487 1.00 96.31 85 LEU A CA 1
ATOM 668 C C . LEU A 1 85 ? 10.481 -14.223 -9.745 1.00 96.31 85 LEU A C 1
ATOM 670 O O . LEU A 1 85 ? 10.653 -15.419 -9.997 1.00 96.31 85 LEU A O 1
ATOM 674 N N . VAL A 1 86 ? 9.770 -13.416 -10.526 1.00 95.31 86 VAL A N 1
ATOM 675 C CA . VAL A 1 86 ? 9.255 -13.822 -11.837 1.00 95.31 86 VAL A CA 1
ATOM 676 C C . VAL A 1 86 ? 10.209 -13.321 -12.930 1.00 95.31 86 VAL A C 1
ATOM 678 O O . VAL A 1 86 ? 10.562 -12.141 -12.930 1.00 95.31 86 VAL A O 1
ATOM 681 N N . PRO A 1 87 ? 10.673 -14.195 -13.842 1.00 89.75 87 PRO A N 1
ATOM 682 C CA . PRO A 1 87 ? 11.664 -13.832 -14.856 1.00 89.75 87 PRO A CA 1
ATOM 683 C C . PRO A 1 87 ? 11.058 -12.999 -15.986 1.00 89.75 87 PRO A C 1
ATOM 685 O O . PRO A 1 87 ? 11.765 -12.243 -16.646 1.00 89.75 87 PRO A O 1
ATOM 688 N N . ALA A 1 88 ? 9.752 -13.140 -16.205 1.00 88.69 88 ALA A N 1
ATOM 689 C CA . ALA A 1 88 ? 9.013 -12.392 -17.195 1.00 88.69 88 ALA A CA 1
ATOM 690 C C . ALA A 1 88 ? 7.780 -11.753 -16.572 1.00 88.69 88 ALA A C 1
ATOM 692 O O . ALA A 1 88 ? 7.114 -12.282 -15.681 1.00 88.69 88 ALA A O 1
ATOM 693 N N . TRP A 1 89 ? 7.470 -10.593 -17.115 1.00 82.25 89 TRP A N 1
ATOM 694 C CA . TRP A 1 89 ? 6.327 -9.791 -16.762 1.00 82.25 89 TRP A CA 1
ATOM 695 C C . TRP A 1 89 ? 4.983 -10.530 -16.869 1.00 82.25 89 TRP A C 1
ATOM 697 O O . TRP A 1 89 ? 4.088 -10.393 -16.031 1.00 82.25 89 TRP A O 1
ATOM 707 N N . GLU A 1 90 ? 4.836 -11.317 -17.929 1.00 87.25 90 GLU A N 1
ATOM 708 C CA . GLU A 1 90 ? 3.633 -12.068 -18.265 1.00 87.25 90 GLU A CA 1
ATOM 709 C C . GLU A 1 90 ? 3.333 -13.185 -17.254 1.00 87.25 90 GLU A C 1
ATOM 711 O O . GLU A 1 90 ? 2.205 -13.673 -17.213 1.00 87.25 90 GLU A O 1
ATOM 716 N N . GLU A 1 91 ? 4.307 -13.553 -16.417 1.00 90.25 91 GLU A N 1
ATOM 717 C CA . GLU A 1 91 ? 4.178 -14.594 -15.393 1.00 90.25 91 GLU A CA 1
ATOM 718 C C . GLU A 1 91 ? 3.572 -14.081 -14.075 1.00 90.25 91 GLU A C 1
ATOM 720 O O . GLU A 1 91 ? 3.323 -14.868 -13.159 1.00 90.25 91 GLU A O 1
ATOM 725 N N . LEU A 1 92 ? 3.282 -12.778 -13.959 1.00 88.75 92 LEU A N 1
ATOM 726 C CA . LEU A 1 92 ? 2.569 -12.237 -12.800 1.00 88.75 92 LEU A CA 1
ATOM 727 C C . LEU A 1 92 ? 1.129 -12.793 -12.729 1.00 88.75 92 LEU A C 1
ATOM 729 O O . LEU A 1 92 ? 0.375 -12.689 -13.701 1.00 88.75 92 LEU A O 1
ATOM 733 N N . PRO A 1 93 ? 0.688 -13.334 -11.576 1.00 88.88 93 PRO A N 1
ATOM 734 C CA . PRO A 1 93 ? -0.588 -14.040 -11.451 1.00 88.88 93 PRO A CA 1
ATOM 735 C C . PRO A 1 93 ? -1.769 -13.077 -11.263 1.00 88.88 93 PRO A C 1
ATOM 737 O O . PRO A 1 93 ? -2.353 -13.001 -10.182 1.00 88.88 93 PRO A O 1
ATOM 740 N N . ARG A 1 94 ? -2.127 -12.348 -12.324 1.00 88.50 94 ARG A N 1
ATOM 741 C CA . ARG A 1 94 ? -3.098 -11.233 -12.310 1.00 88.50 94 ARG A CA 1
ATOM 742 C C . ARG A 1 94 ? -4.389 -11.548 -11.548 1.00 88.50 94 ARG A C 1
ATOM 744 O O . ARG A 1 94 ? -4.781 -10.777 -10.690 1.00 88.50 94 ARG A O 1
ATOM 751 N N . GLU A 1 95 ? -4.984 -12.716 -11.771 1.00 87.69 95 GLU A N 1
ATOM 752 C CA . GLU A 1 95 ? -6.266 -13.107 -11.153 1.00 87.69 95 GLU A CA 1
ATOM 753 C C . GLU A 1 95 ? -6.225 -13.275 -9.623 1.00 87.69 95 GLU A C 1
ATOM 755 O O . GLU A 1 95 ? -7.263 -13.455 -8.992 1.00 87.69 95 GLU A O 1
ATOM 760 N N . ARG A 1 96 ? -5.036 -13.263 -9.012 1.00 89.12 96 ARG A N 1
ATOM 761 C CA . ARG A 1 96 ? -4.856 -13.433 -7.563 1.00 89.12 96 ARG A CA 1
ATOM 762 C C . ARG A 1 96 ? -4.362 -12.171 -6.871 1.00 89.12 96 ARG A C 1
ATOM 764 O O . ARG A 1 96 ? -4.112 -12.217 -5.671 1.00 89.12 96 ARG A O 1
ATOM 771 N N . VAL A 1 97 ? -4.156 -11.074 -7.596 1.00 92.00 97 VAL A N 1
ATOM 772 C CA . VAL A 1 97 ? -3.550 -9.861 -7.040 1.00 92.00 97 VAL A CA 1
ATOM 773 C C . VAL A 1 97 ? -4.578 -9.061 -6.240 1.00 92.00 97 VAL A C 1
ATOM 775 O O . VAL A 1 97 ? -5.640 -8.699 -6.740 1.00 92.00 97 VAL A O 1
ATOM 778 N N . ILE A 1 98 ? -4.231 -8.752 -4.991 1.00 91.69 98 ILE A N 1
ATOM 779 C CA . ILE A 1 98 ? -5.047 -7.923 -4.085 1.00 91.69 98 ILE A CA 1
ATOM 780 C C . ILE A 1 98 ? -4.446 -6.530 -3.871 1.00 91.69 98 ILE A C 1
ATOM 782 O O . ILE A 1 98 ? -5.155 -5.583 -3.550 1.00 91.69 98 ILE A O 1
ATOM 786 N N . LYS A 1 99 ? -3.131 -6.395 -4.068 1.00 94.25 99 LYS A N 1
ATOM 787 C CA . LYS A 1 99 ? -2.380 -5.143 -3.944 1.00 94.25 99 LYS A CA 1
ATOM 788 C C . LYS A 1 99 ? -1.142 -5.213 -4.827 1.00 94.25 99 LYS A C 1
ATOM 790 O O . LYS A 1 99 ? -0.510 -6.265 -4.944 1.00 94.25 99 LYS A O 1
ATOM 795 N N . VAL A 1 100 ? -0.774 -4.084 -5.417 1.00 95.75 100 VAL A N 1
ATOM 796 C CA . VAL A 1 100 ? 0.468 -3.943 -6.178 1.00 95.75 100 VAL A CA 1
ATOM 797 C C . VAL A 1 100 ? 1.313 -2.881 -5.509 1.00 95.75 100 VAL A C 1
ATOM 799 O O . VAL A 1 100 ? 0.817 -1.822 -5.144 1.00 95.75 100 VAL A O 1
ATOM 802 N N . VAL A 1 101 ? 2.599 -3.151 -5.356 1.00 95.69 101 VAL A N 1
ATOM 803 C CA . VAL A 1 101 ? 3.567 -2.127 -4.989 1.00 95.69 101 VAL A CA 1
ATOM 804 C C . VAL A 1 101 ? 4.543 -1.978 -6.138 1.00 95.69 101 VAL A C 1
ATOM 806 O O . VAL A 1 101 ? 5.054 -2.973 -6.650 1.00 95.69 101 VAL A O 1
ATOM 809 N N . VAL A 1 102 ? 4.771 -0.742 -6.565 1.00 96.12 102 VAL A N 1
ATOM 810 C CA . VAL A 1 102 ? 5.754 -0.425 -7.599 1.00 96.12 102 VAL A CA 1
ATOM 811 C C . VAL A 1 102 ? 6.926 0.324 -6.989 1.00 96.12 102 VAL A C 1
ATOM 813 O O . VAL A 1 102 ? 6.740 1.139 -6.085 1.00 96.12 102 VAL A O 1
ATOM 816 N N . SER A 1 103 ? 8.135 0.060 -7.484 1.00 96.19 103 SER A N 1
ATOM 817 C CA . SER A 1 103 ? 9.327 0.799 -7.075 1.00 96.19 103 SER A CA 1
ATOM 818 C C . SER A 1 103 ? 10.053 1.411 -8.265 1.00 96.19 103 SER A C 1
ATOM 820 O O . SER A 1 103 ? 10.299 0.748 -9.275 1.00 96.19 103 SER A O 1
ATOM 822 N N . GLY A 1 104 ? 10.379 2.697 -8.138 1.00 95.19 104 GLY A N 1
ATOM 823 C CA . GLY A 1 104 ? 11.247 3.406 -9.070 1.00 95.19 104 GLY A CA 1
ATOM 824 C C . GLY A 1 104 ? 12.713 3.320 -8.643 1.00 95.19 104 GLY A C 1
ATOM 825 O O . GLY A 1 104 ? 13.021 3.194 -7.464 1.00 95.19 104 GLY A O 1
ATOM 826 N N . ARG A 1 105 ? 13.621 3.435 -9.614 1.00 93.50 105 ARG A N 1
ATOM 827 C CA . ARG A 1 105 ? 15.078 3.435 -9.394 1.00 93.50 105 ARG A CA 1
ATOM 828 C C . ARG A 1 105 ? 15.620 4.621 -8.571 1.00 93.50 105 ARG A C 1
ATOM 830 O O . ARG A 1 105 ? 16.663 4.500 -7.946 1.00 93.50 105 ARG A O 1
ATOM 837 N N . ASP A 1 106 ? 14.945 5.773 -8.604 1.00 92.62 106 ASP A N 1
ATOM 838 C CA . ASP A 1 106 ? 15.365 7.011 -7.935 1.00 92.62 106 ASP A CA 1
ATOM 839 C C . ASP A 1 106 ? 14.155 7.956 -7.708 1.00 92.62 106 ASP A C 1
ATOM 841 O O . ASP A 1 106 ? 13.091 7.728 -8.302 1.00 92.62 106 ASP A O 1
ATOM 845 N N . PRO A 1 107 ? 14.263 8.992 -6.846 1.00 92.19 107 PRO A N 1
ATOM 846 C CA . PRO A 1 107 ? 13.134 9.877 -6.540 1.00 92.19 107 PRO A CA 1
ATOM 847 C C . PRO A 1 107 ? 12.595 10.649 -7.753 1.00 92.19 107 PRO A C 1
ATOM 849 O O . PRO A 1 107 ? 11.380 10.796 -7.891 1.00 92.19 107 PRO A O 1
ATOM 852 N N . ASP A 1 108 ? 13.471 11.090 -8.662 1.00 94.44 108 ASP A N 1
ATOM 853 C CA . ASP A 1 108 ? 13.072 11.813 -9.877 1.00 94.44 108 ASP A CA 1
ATOM 854 C C . ASP A 1 108 ? 12.272 10.904 -10.818 1.00 94.44 108 ASP A C 1
ATOM 856 O O . ASP A 1 108 ? 11.323 11.339 -11.478 1.00 94.44 108 ASP A O 1
ATOM 860 N N . HIS A 1 109 ? 12.622 9.619 -10.868 1.00 94.31 109 HIS A N 1
ATOM 861 C CA . HIS A 1 109 ? 11.897 8.618 -11.628 1.00 94.31 109 HIS A CA 1
ATOM 862 C C . HIS A 1 109 ? 10.488 8.406 -11.078 1.00 94.31 109 HIS A C 1
ATOM 864 O O . HIS A 1 109 ? 9.531 8.411 -11.854 1.00 94.31 109 HIS A O 1
ATOM 870 N N . VAL A 1 110 ? 10.354 8.262 -9.757 1.00 93.75 110 VAL A N 1
ATOM 871 C CA . VAL A 1 110 ? 9.047 8.132 -9.097 1.00 93.75 110 VAL A CA 1
ATOM 872 C C . VAL A 1 110 ? 8.189 9.363 -9.376 1.00 93.75 110 VAL A C 1
ATOM 874 O O . VAL A 1 110 ? 7.046 9.227 -9.803 1.00 93.75 110 VAL A O 1
ATOM 877 N N . GLU A 1 111 ? 8.741 10.566 -9.225 1.00 93.31 111 GLU A N 1
ATOM 878 C CA . GLU A 1 111 ? 8.014 11.808 -9.502 1.00 93.31 111 GLU A CA 1
ATOM 879 C C . GLU A 1 111 ? 7.577 11.904 -10.973 1.00 93.31 111 GLU A C 1
ATOM 881 O O . GLU A 1 111 ? 6.433 12.251 -11.275 1.00 93.31 111 GLU A O 1
ATOM 886 N N . ALA A 1 112 ? 8.448 11.530 -11.915 1.00 94.44 112 ALA A N 1
ATOM 887 C CA . ALA A 1 112 ? 8.119 11.518 -13.338 1.00 94.44 112 ALA A CA 1
ATOM 888 C C . ALA A 1 112 ? 6.987 10.533 -13.676 1.00 94.44 112 ALA A C 1
ATOM 890 O O . ALA A 1 112 ? 6.135 10.845 -14.514 1.00 94.44 112 ALA A O 1
ATOM 891 N N . VAL A 1 113 ? 6.974 9.366 -13.029 1.00 93.75 113 VAL A N 1
ATOM 892 C CA . VAL A 1 113 ? 5.922 8.346 -13.151 1.00 93.75 113 VAL A CA 1
ATOM 893 C C . VAL A 1 113 ? 4.616 8.855 -12.549 1.00 93.75 113 VAL A C 1
ATOM 895 O O . VAL A 1 113 ? 3.567 8.721 -13.172 1.00 93.75 113 VAL A O 1
ATOM 898 N N . MET A 1 114 ? 4.649 9.503 -11.389 1.00 91.69 114 MET A N 1
ATOM 899 C CA . MET A 1 114 ? 3.439 10.056 -10.773 1.00 91.69 114 MET A CA 1
ATOM 900 C C . MET A 1 114 ? 2.842 11.198 -11.592 1.00 91.69 114 MET A C 1
ATOM 902 O O . MET A 1 114 ? 1.633 11.259 -11.800 1.00 91.69 114 MET A O 1
ATOM 906 N N . LYS A 1 115 ? 3.681 12.066 -12.159 1.00 93.94 115 LYS A N 1
ATOM 907 C CA . LYS A 1 115 ? 3.229 13.162 -13.027 1.00 93.94 115 LYS A CA 1
ATOM 908 C C . LYS A 1 115 ? 2.553 12.679 -14.314 1.00 93.94 115 LYS A C 1
ATOM 910 O O . LYS A 1 115 ? 1.763 13.413 -14.906 1.00 93.94 115 LYS A O 1
ATOM 915 N N . LYS A 1 116 ? 2.888 11.472 -14.770 1.00 93.75 116 LYS A N 1
ATOM 916 C CA . LYS A 1 116 ? 2.322 10.835 -15.966 1.00 93.75 116 LYS A CA 1
ATOM 917 C C . LYS A 1 116 ? 1.266 9.781 -15.635 1.00 93.75 116 LYS A C 1
ATOM 919 O O . LYS A 1 116 ? 0.870 9.047 -16.542 1.00 93.75 116 LYS A O 1
ATOM 924 N N . TRP A 1 117 ? 0.814 9.718 -14.378 1.00 93.00 117 TRP A N 1
ATOM 925 C CA . TRP A 1 117 ? -0.171 8.736 -13.942 1.00 93.00 117 TRP A CA 1
ATOM 926 C C . TRP A 1 117 ? -1.390 8.761 -14.872 1.00 93.00 117 TRP A C 1
ATOM 928 O O . TRP A 1 117 ? -1.975 9.829 -15.096 1.00 93.00 117 TRP A O 1
ATOM 938 N N . PRO A 1 118 ? -1.750 7.624 -15.487 1.00 93.06 118 PRO A N 1
ATOM 939 C CA . PRO A 1 118 ? -2.740 7.628 -16.545 1.00 93.06 118 PRO A CA 1
ATOM 940 C C . PRO A 1 118 ? -4.132 7.891 -15.951 1.00 93.06 118 PRO A C 1
ATOM 942 O O . PRO A 1 118 ? -4.489 7.275 -14.947 1.00 93.06 118 PRO A O 1
ATOM 945 N N . PRO A 1 119 ? -4.977 8.724 -16.592 1.00 95.06 119 PRO A N 1
ATOM 946 C CA . PRO A 1 119 ? -6.340 8.974 -16.117 1.00 95.06 119 PRO A CA 1
ATOM 947 C C . PRO A 1 119 ? -7.180 7.700 -15.942 1.00 95.06 119 PRO A C 1
ATOM 949 O O . PRO A 1 119 ? -8.038 7.652 -15.070 1.00 95.06 119 PRO A O 1
ATOM 952 N N . ALA A 1 120 ? -6.900 6.659 -16.734 1.00 94.69 120 ALA A N 1
ATOM 953 C CA . ALA A 1 120 ? -7.553 5.352 -16.640 1.00 94.69 120 ALA A CA 1
ATOM 954 C C . ALA A 1 120 ? -7.218 4.566 -15.356 1.00 94.69 120 ALA A C 1
ATOM 956 O O . ALA A 1 120 ? -7.894 3.589 -15.076 1.00 94.69 120 ALA A O 1
ATOM 957 N N . LEU A 1 121 ? -6.191 4.971 -14.602 1.00 94.62 121 LEU A N 1
ATOM 958 C CA . LEU A 1 121 ? -5.859 4.446 -13.271 1.00 94.62 121 LEU A CA 1
ATOM 959 C C . LEU A 1 121 ? -6.135 5.484 -12.170 1.00 94.62 121 LEU A C 1
ATOM 961 O O . LEU A 1 121 ? -5.696 5.312 -11.035 1.00 94.62 121 LEU A O 1
ATOM 965 N N . GLY A 1 122 ? -6.794 6.601 -12.495 1.00 93.81 122 GLY A N 1
ATOM 966 C CA . GLY A 1 122 ? -7.019 7.707 -11.559 1.00 93.81 122 GLY A CA 1
ATOM 967 C C . GLY A 1 122 ? -8.015 7.390 -10.441 1.00 93.81 122 GLY A C 1
ATOM 968 O O . GLY A 1 122 ? -8.054 8.113 -9.452 1.00 93.81 122 GLY A O 1
ATOM 969 N N . HIS A 1 123 ? -8.807 6.326 -10.593 1.00 93.75 123 HIS A N 1
ATOM 970 C CA . HIS A 1 123 ? -9.724 5.807 -9.574 1.00 93.75 123 HIS A CA 1
ATOM 971 C C . HIS A 1 123 ? -9.033 4.895 -8.550 1.00 93.75 123 HIS A C 1
ATOM 973 O O . HIS A 1 123 ? -9.621 4.592 -7.514 1.00 93.75 123 HIS A O 1
ATOM 979 N N . LEU A 1 124 ? -7.797 4.458 -8.815 1.00 94.50 124 LEU A N 1
ATOM 980 C CA . LEU A 1 124 ? -7.038 3.633 -7.880 1.00 94.50 124 LEU A CA 1
ATOM 981 C C . LEU A 1 124 ? -6.501 4.461 -6.713 1.00 94.50 124 LEU A C 1
ATOM 983 O O . LEU A 1 124 ? -6.056 5.598 -6.877 1.00 94.50 124 LEU A O 1
ATOM 987 N N . ASN A 1 125 ? -6.469 3.841 -5.538 1.00 91.44 125 ASN A N 1
ATOM 988 C CA . ASN A 1 125 ? -5.894 4.440 -4.343 1.00 91.44 125 ASN A CA 1
ATOM 989 C C . ASN A 1 125 ? -4.398 4.143 -4.285 1.00 91.44 125 ASN A C 1
ATOM 991 O O . ASN A 1 125 ? -4.005 2.975 -4.293 1.00 91.44 125 ASN A O 1
ATOM 995 N N . TYR A 1 126 ? -3.561 5.171 -4.145 1.00 91.56 126 TYR A N 1
ATOM 996 C CA . TYR A 1 126 ? -2.127 4.980 -3.955 1.00 91.56 126 TYR A CA 1
ATOM 997 C C . TYR A 1 126 ? -1.542 5.857 -2.846 1.00 91.56 126 TYR A C 1
ATOM 999 O O . TYR A 1 126 ? -2.079 6.913 -2.517 1.00 91.56 126 TYR A O 1
ATOM 1007 N N . GLY A 1 127 ? -0.413 5.421 -2.290 1.00 89.69 127 GLY A N 1
ATOM 1008 C CA . GLY A 1 127 ? 0.373 6.180 -1.318 1.00 89.69 127 GLY A CA 1
ATOM 1009 C C . GLY A 1 127 ? 1.797 5.644 -1.210 1.00 89.69 127 GLY A C 1
ATOM 1010 O O . GLY A 1 127 ? 2.055 4.480 -1.521 1.00 89.69 127 GLY A O 1
ATOM 1011 N N . ARG A 1 128 ? 2.738 6.489 -0.793 1.00 89.69 128 ARG A N 1
ATOM 1012 C CA . ARG A 1 128 ? 4.130 6.086 -0.567 1.00 89.69 128 ARG A CA 1
ATOM 1013 C C . ARG A 1 128 ? 4.278 5.315 0.743 1.00 89.69 128 ARG A C 1
ATOM 1015 O O . ARG A 1 128 ? 3.755 5.739 1.773 1.00 89.69 128 ARG A O 1
ATOM 1022 N N . SER A 1 129 ? 5.031 4.216 0.701 1.00 86.81 129 SER A N 1
ATOM 1023 C CA . SER A 1 129 ? 5.484 3.476 1.894 1.00 86.81 129 SER A CA 1
ATOM 1024 C C . SER A 1 129 ? 6.983 3.600 2.156 1.00 86.81 129 SER A C 1
ATOM 1026 O O . SER A 1 129 ? 7.417 3.518 3.298 1.00 86.81 129 SER A O 1
ATOM 1028 N N . LEU A 1 130 ? 7.772 3.870 1.116 1.00 88.69 130 LEU A N 1
ATOM 1029 C CA . LEU A 1 130 ? 9.159 4.337 1.187 1.00 88.69 130 LEU A CA 1
ATOM 1030 C C . LEU A 1 130 ? 9.359 5.418 0.117 1.00 88.69 130 LEU A C 1
ATOM 1032 O O . LEU A 1 130 ? 8.552 5.498 -0.814 1.00 88.69 130 LEU A O 1
ATOM 1036 N N . PRO A 1 131 ? 10.456 6.200 0.157 1.00 89.62 131 PRO A N 1
ATOM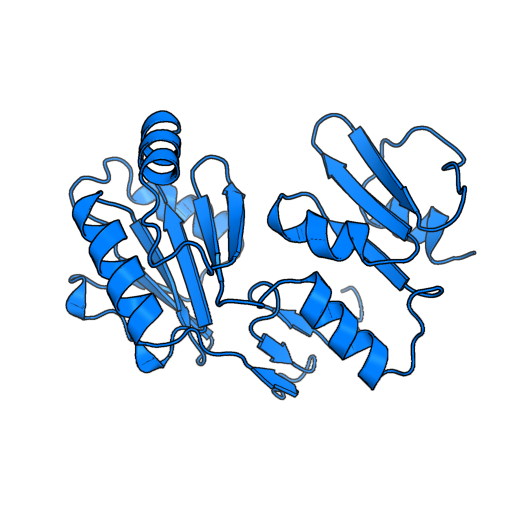 1037 C CA . PRO A 1 131 ? 10.714 7.238 -0.846 1.00 89.62 131 PRO A CA 1
ATOM 1038 C C . PRO A 1 131 ? 10.632 6.745 -2.298 1.00 89.62 131 PRO A C 1
ATOM 1040 O O . PRO A 1 131 ? 10.215 7.489 -3.183 1.00 89.62 131 PRO A O 1
ATOM 1043 N N . LEU A 1 132 ? 11.002 5.481 -2.532 1.00 94.88 132 LEU A N 1
ATOM 1044 C CA . LEU A 1 132 ? 11.005 4.851 -3.852 1.00 94.88 132 LEU A CA 1
ATOM 1045 C C . LEU A 1 132 ? 9.843 3.886 -4.101 1.00 94.88 132 LEU A C 1
ATOM 1047 O O . LEU A 1 132 ? 9.829 3.250 -5.153 1.00 94.88 132 LEU A O 1
ATOM 1051 N N . TRP A 1 133 ? 8.916 3.725 -3.155 1.00 94.94 133 TRP A N 1
ATOM 1052 C CA . TRP A 1 133 ? 7.891 2.681 -3.190 1.00 94.94 133 TRP A CA 1
ATOM 1053 C C . TRP A 1 133 ? 6.491 3.280 -3.116 1.00 94.94 133 TRP A C 1
ATOM 1055 O O . TRP A 1 133 ? 6.154 3.994 -2.171 1.00 94.94 133 TRP A O 1
ATOM 1065 N N . LEU A 1 134 ? 5.675 2.956 -4.115 1.00 94.38 134 LEU A N 1
ATOM 1066 C CA . LEU A 1 134 ? 4.281 3.364 -4.222 1.00 94.38 134 LEU A CA 1
ATOM 1067 C C . LEU A 1 134 ? 3.391 2.142 -4.079 1.00 94.38 134 LEU A C 1
ATOM 1069 O O . LEU A 1 134 ? 3.460 1.207 -4.878 1.00 94.38 134 LEU A O 1
ATOM 1073 N N . GLU A 1 135 ? 2.536 2.167 -3.073 1.00 94.81 135 GLU A N 1
ATOM 1074 C CA . GLU A 1 135 ? 1.528 1.147 -2.853 1.00 94.81 135 GLU A CA 1
ATOM 1075 C C . GLU A 1 135 ? 0.255 1.526 -3.582 1.00 94.81 135 GLU A C 1
ATOM 1077 O O . GLU A 1 135 ? -0.232 2.637 -3.408 1.00 94.81 135 GLU A O 1
ATOM 1082 N N . ILE A 1 136 ? -0.287 0.608 -4.372 1.00 95.44 136 ILE A N 1
ATOM 1083 C CA . ILE A 1 136 ? -1.461 0.819 -5.211 1.00 95.44 136 ILE A CA 1
ATOM 1084 C C . ILE A 1 136 ? -2.493 -0.251 -4.868 1.00 95.44 136 ILE A C 1
ATOM 1086 O O . ILE A 1 136 ? -2.223 -1.457 -4.885 1.00 95.44 136 ILE A O 1
ATOM 1090 N N . ASN A 1 137 ? -3.689 0.215 -4.547 1.00 94.38 137 ASN A N 1
ATOM 1091 C CA . ASN A 1 137 ? -4.815 -0.577 -4.084 1.00 94.38 137 ASN A CA 1
ATOM 1092 C C . ASN A 1 137 ? -6.010 -0.327 -5.013 1.00 94.38 137 ASN A C 1
ATOM 1094 O O . ASN A 1 137 ? -6.042 0.664 -5.750 1.00 94.38 137 ASN A O 1
ATOM 1098 N N . GLY A 1 138 ? -6.976 -1.247 -5.000 1.00 93.12 138 GLY A N 1
ATOM 1099 C CA . GLY A 1 138 ? -8.205 -1.103 -5.780 1.00 93.12 138 GLY A CA 1
ATOM 1100 C C . GLY A 1 138 ? -8.976 0.173 -5.429 1.00 93.12 138 GLY A C 1
ATOM 1101 O O . GLY A 1 138 ? -8.768 0.782 -4.375 1.00 93.12 138 GLY A O 1
ATOM 1102 N N . GLU A 1 139 ? -9.887 0.577 -6.311 1.00 92.06 139 GLU A N 1
ATOM 1103 C CA . GLU A 1 139 ? -10.807 1.677 -6.023 1.00 92.06 139 GLU A CA 1
ATOM 1104 C C . GLU A 1 139 ? -11.587 1.400 -4.735 1.00 92.06 139 GLU A C 1
ATOM 1106 O O . GLU A 1 139 ? -12.203 0.349 -4.568 1.00 92.06 139 GLU A O 1
ATOM 1111 N N . GLY A 1 140 ? -11.552 2.356 -3.809 1.00 89.88 140 GLY A N 1
ATOM 1112 C CA . GLY A 1 140 ? -12.232 2.219 -2.525 1.00 89.88 140 GLY A CA 1
ATOM 1113 C C . GLY A 1 140 ? -11.586 1.232 -1.550 1.00 89.88 140 GLY A C 1
ATOM 1114 O O . GLY A 1 140 ? -12.181 0.968 -0.507 1.00 89.88 140 GLY A O 1
ATOM 1115 N N . VAL A 1 141 ? -10.378 0.743 -1.837 1.00 93.44 141 VAL A N 1
ATOM 1116 C CA . VAL A 1 141 ? -9.564 -0.023 -0.887 1.00 93.44 141 VAL A CA 1
ATOM 1117 C C . VAL A 1 141 ? -8.605 0.926 -0.178 1.00 93.44 141 VAL A C 1
ATOM 1119 O O . VAL A 1 141 ? -7.679 1.460 -0.790 1.00 93.44 141 VAL A O 1
ATOM 1122 N N . ASP A 1 142 ? -8.824 1.141 1.114 1.00 93.94 142 ASP A N 1
ATOM 1123 C CA . ASP A 1 142 ? -7.897 1.836 2.005 1.00 93.94 142 ASP A CA 1
ATOM 1124 C C . ASP A 1 142 ? -8.104 1.392 3.466 1.00 93.94 142 ASP A C 1
ATOM 1126 O O . ASP A 1 142 ? -9.106 0.754 3.822 1.00 93.94 142 ASP A O 1
ATOM 1130 N N . LYS A 1 143 ? -7.142 1.738 4.331 1.00 94.38 143 LYS A N 1
ATOM 1131 C CA . LYS A 1 143 ? -7.164 1.363 5.751 1.00 94.38 143 LYS A CA 1
ATOM 1132 C C . LYS A 1 143 ? -8.366 1.956 6.493 1.00 94.38 143 LYS A C 1
ATOM 1134 O O . LYS A 1 143 ? -8.843 1.329 7.432 1.00 94.38 143 LYS A O 1
ATOM 1139 N N . ALA A 1 144 ? -8.880 3.121 6.085 1.00 95.12 144 ALA A N 1
ATOM 1140 C CA . ALA A 1 144 ? -10.027 3.750 6.741 1.00 95.12 144 ALA A CA 1
ATOM 1141 C C . ALA A 1 144 ? -11.308 2.958 6.506 1.00 95.12 144 ALA A C 1
ATOM 1143 O O . ALA A 1 144 ? -12.044 2.691 7.449 1.00 95.12 144 ALA A O 1
ATOM 1144 N N . ARG A 1 145 ? -11.558 2.540 5.264 1.00 95.06 145 ARG A N 1
ATOM 1145 C CA . ARG A 1 145 ? -12.751 1.767 4.887 1.00 95.06 145 ARG A CA 1
ATOM 1146 C C . ARG A 1 145 ? -12.723 0.365 5.479 1.00 95.06 145 ARG A C 1
ATOM 1148 O O . ARG A 1 145 ? -13.764 -0.162 5.872 1.00 95.06 145 ARG A O 1
ATOM 1155 N N . ALA A 1 146 ? -11.537 -0.229 5.590 1.00 95.06 146 ALA A N 1
ATOM 1156 C CA . ALA A 1 146 ? -11.369 -1.481 6.316 1.00 95.06 146 ALA A CA 1
ATOM 1157 C C . ALA A 1 146 ? -11.601 -1.309 7.823 1.00 95.06 146 ALA A C 1
ATOM 1159 O O . ALA A 1 146 ? -12.289 -2.130 8.428 1.00 95.06 146 ALA A O 1
ATOM 1160 N N . LEU A 1 147 ? -11.089 -0.230 8.421 1.00 95.25 147 LEU A N 1
ATOM 1161 C CA . LEU A 1 147 ? -11.298 0.074 9.836 1.00 95.25 147 LEU A CA 1
ATOM 1162 C C . LEU A 1 147 ? -12.770 0.377 10.146 1.00 95.25 147 LEU A C 1
ATOM 1164 O O . LEU A 1 147 ? -13.291 -0.104 11.147 1.00 95.25 147 LEU A O 1
ATOM 1168 N N . GLU A 1 148 ? -13.460 1.092 9.259 1.00 95.75 148 GLU A N 1
ATOM 1169 C CA . GLU A 1 148 ? -14.900 1.343 9.339 1.00 95.75 148 GLU A CA 1
ATOM 1170 C C . GLU A 1 148 ? -15.707 0.048 9.335 1.00 95.75 148 GLU A C 1
ATOM 1172 O O . GLU A 1 148 ? -16.578 -0.143 10.183 1.00 95.75 148 GLU A O 1
ATOM 1177 N N . TYR A 1 149 ? -15.377 -0.865 8.421 1.00 94.94 149 TYR A N 1
ATOM 1178 C CA . TYR A 1 149 ? -15.990 -2.186 8.370 1.00 94.94 149 TYR A CA 1
ATOM 1179 C C . TYR A 1 149 ? -15.762 -2.968 9.667 1.00 94.94 149 TYR A C 1
ATOM 1181 O O . TYR A 1 149 ? -16.716 -3.465 10.259 1.00 94.94 149 TYR A O 1
ATOM 1189 N N . VAL A 1 150 ? -14.515 -3.039 10.142 1.00 94.94 150 VAL A N 1
ATOM 1190 C CA . VAL A 1 150 ? -14.174 -3.753 11.382 1.00 94.94 150 VAL A CA 1
ATOM 1191 C C . VAL A 1 150 ? -14.902 -3.157 12.587 1.00 94.94 150 VAL A C 1
ATOM 1193 O O . VAL A 1 150 ? -15.464 -3.900 13.388 1.00 94.94 150 VAL A O 1
ATOM 1196 N N . ALA A 1 151 ? -14.935 -1.831 12.713 1.00 94.44 151 ALA A N 1
ATOM 1197 C CA . ALA A 1 151 ? -15.623 -1.164 13.812 1.00 94.44 151 ALA A CA 1
ATOM 1198 C C . ALA A 1 151 ? -17.131 -1.459 13.801 1.00 94.44 151 ALA A C 1
ATOM 1200 O O . ALA A 1 151 ? -17.700 -1.755 14.851 1.00 94.44 151 ALA A O 1
ATOM 1201 N N . ALA A 1 152 ? -17.763 -1.453 12.622 1.00 95.00 152 ALA A N 1
ATOM 1202 C CA . ALA A 1 152 ? -19.175 -1.792 12.473 1.00 95.00 152 ALA A CA 1
ATOM 1203 C C . ALA A 1 152 ? -19.474 -3.246 12.877 1.00 95.00 152 ALA A C 1
ATOM 1205 O O . ALA A 1 152 ? -20.410 -3.475 13.645 1.00 95.00 152 ALA A O 1
ATOM 1206 N N . GLU A 1 153 ? -18.659 -4.208 12.435 1.00 93.38 153 GLU A N 1
ATOM 1207 C CA . GLU A 1 153 ? -18.800 -5.630 12.797 1.00 93.38 153 GLU A CA 1
ATOM 1208 C C . GLU A 1 153 ? -18.642 -5.869 14.307 1.00 93.38 153 GLU A C 1
ATOM 1210 O O . GLU A 1 153 ? -19.319 -6.719 14.886 1.00 93.38 153 GLU A O 1
ATOM 1215 N N . LEU A 1 154 ? -17.785 -5.087 14.969 1.00 92.44 154 LEU A N 1
ATOM 1216 C CA . LEU A 1 154 ? -17.585 -5.144 16.420 1.00 92.44 154 LEU A CA 1
ATOM 1217 C C . LEU A 1 154 ? -18.614 -4.324 17.219 1.00 92.44 154 LEU A C 1
ATOM 1219 O O . LEU A 1 154 ? -18.603 -4.368 18.450 1.00 92.44 154 LEU A O 1
ATOM 1223 N N . GLY A 1 155 ? -19.490 -3.563 16.555 1.00 95.12 155 GLY A N 1
ATOM 1224 C CA . GLY A 1 155 ? -20.427 -2.647 17.212 1.00 95.12 155 GLY A CA 1
ATOM 1225 C C . GLY A 1 155 ? -19.750 -1.464 17.917 1.00 95.12 155 GLY A C 1
ATOM 1226 O O . GLY A 1 155 ? -20.322 -0.899 18.850 1.00 95.12 155 GLY A O 1
ATOM 1227 N N . ILE A 1 156 ? -18.538 -1.095 17.495 1.00 93.12 156 ILE A N 1
ATOM 1228 C CA . ILE A 1 156 ? -17.750 -0.000 18.067 1.00 93.12 156 ILE A CA 1
ATOM 1229 C C . ILE A 1 156 ? -18.067 1.292 17.299 1.00 93.12 156 ILE A C 1
ATOM 1231 O O . ILE A 1 156 ? -17.814 1.372 16.095 1.00 93.12 156 ILE A O 1
ATOM 1235 N N . PRO A 1 157 ? -18.609 2.334 17.954 1.00 92.12 157 PRO A N 1
ATOM 1236 C CA . PRO A 1 157 ? -18.832 3.617 17.301 1.00 92.12 157 PRO A CA 1
ATOM 1237 C C . PRO A 1 157 ? -17.501 4.330 17.037 1.00 92.12 157 PRO A C 1
ATOM 1239 O O . PRO A 1 157 ? -16.562 4.208 17.821 1.00 92.12 157 PRO A O 1
ATOM 1242 N N . VAL A 1 158 ? -17.444 5.163 15.988 1.00 88.94 158 VAL A N 1
ATOM 1243 C CA . VAL A 1 158 ? -16.244 5.959 15.646 1.00 88.94 158 VAL A CA 1
ATOM 1244 C C . VAL A 1 158 ? -15.715 6.739 16.852 1.00 88.94 158 VAL A C 1
ATOM 1246 O O . VAL A 1 158 ? -14.505 6.804 17.028 1.00 88.94 158 VAL A O 1
ATOM 1249 N N . SER A 1 159 ? -16.591 7.250 17.726 1.00 86.94 159 SER A N 1
ATOM 1250 C CA . SER A 1 159 ? -16.225 7.978 18.952 1.00 86.94 159 SER A CA 1
ATOM 1251 C C . SER A 1 159 ? -15.360 7.185 19.943 1.00 86.94 159 SER A C 1
ATOM 1253 O O . SER A 1 159 ? -14.771 7.781 20.837 1.00 86.94 159 SER A O 1
ATOM 1255 N N . GLN A 1 160 ? -15.269 5.863 19.795 1.00 89.19 160 GLN A N 1
ATOM 1256 C CA . GLN A 1 160 ? -14.439 4.966 20.607 1.00 89.19 160 GLN A CA 1
ATOM 1257 C C . GLN A 1 160 ? -13.253 4.394 19.817 1.00 89.19 160 GLN A C 1
ATOM 1259 O O . GLN A 1 160 ? -12.710 3.352 20.173 1.00 89.19 160 GLN A O 1
ATOM 1264 N N . THR A 1 161 ? -12.861 5.042 18.718 1.00 89.56 161 THR A N 1
ATOM 1265 C CA . THR A 1 161 ? -11.774 4.564 17.859 1.00 89.56 161 THR A CA 1
ATOM 1266 C C . THR A 1 161 ? -10.552 5.457 17.937 1.00 89.56 161 THR A C 1
ATOM 1268 O O . THR A 1 161 ? -10.639 6.687 17.980 1.00 89.56 161 THR A O 1
ATOM 1271 N N . MET A 1 162 ? -9.397 4.808 17.881 1.00 89.69 162 MET A N 1
ATOM 1272 C CA . MET A 1 162 ? -8.110 5.456 17.743 1.00 89.69 162 MET A CA 1
ATOM 1273 C C . MET A 1 162 ? -7.352 4.809 16.585 1.00 89.69 162 MET A C 1
ATOM 1275 O O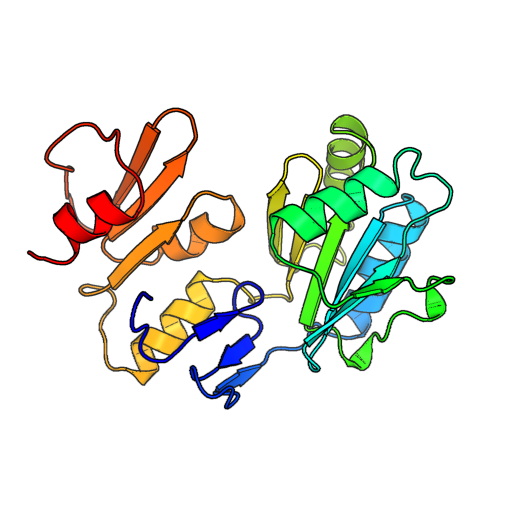 . MET A 1 162 ? -7.319 3.584 16.487 1.00 89.69 162 MET A O 1
ATOM 1279 N N . ALA A 1 163 ? -6.739 5.619 15.725 1.00 91.38 163 ALA A N 1
ATOM 1280 C CA . ALA A 1 163 ? -5.834 5.140 14.683 1.00 91.38 163 ALA A CA 1
ATOM 1281 C C . ALA A 1 163 ? -4.453 5.765 14.865 1.00 91.38 163 ALA A C 1
ATOM 1283 O O . ALA A 1 163 ? -4.333 6.970 15.078 1.00 91.38 163 ALA A O 1
ATOM 1284 N N . VAL A 1 164 ? -3.416 4.942 14.740 1.00 90.19 164 VAL A N 1
ATOM 1285 C CA . VAL A 1 164 ? -2.015 5.365 14.783 1.00 90.19 164 VAL A CA 1
ATOM 1286 C C . VAL A 1 164 ? -1.339 4.882 13.512 1.00 90.19 164 VAL A C 1
ATOM 1288 O O . VAL A 1 164 ? -1.469 3.710 13.167 1.00 90.19 164 VAL A O 1
ATOM 1291 N N . GLY A 1 165 ? -0.620 5.762 12.831 1.00 89.75 165 GLY A N 1
ATOM 1292 C CA . GLY A 1 165 ? 0.172 5.410 11.658 1.00 89.75 165 GLY A CA 1
ATOM 1293 C C . GLY A 1 165 ? 1.270 6.428 11.407 1.00 89.75 165 GLY A C 1
ATOM 1294 O O . GLY A 1 165 ? 1.414 7.389 12.163 1.00 89.75 165 GLY A O 1
ATOM 1295 N N . ASP A 1 166 ? 2.050 6.210 10.363 1.00 88.69 166 ASP A N 1
ATOM 1296 C CA . ASP A 1 166 ? 3.278 6.962 10.095 1.00 88.69 166 ASP A CA 1
ATOM 1297 C C . ASP A 1 166 ? 3.422 7.403 8.635 1.00 88.69 166 ASP A C 1
ATOM 1299 O O . ASP A 1 166 ? 4.190 8.317 8.331 1.00 88.69 166 ASP A O 1
ATOM 1303 N N . GLY A 1 167 ? 2.651 6.803 7.726 1.00 87.25 167 GLY A N 1
ATOM 1304 C CA . GLY A 1 167 ? 2.787 7.031 6.295 1.00 87.25 167 GLY A CA 1
ATOM 1305 C C . GLY A 1 167 ? 1.566 7.639 5.612 1.00 87.25 167 GLY A C 1
ATOM 1306 O O . GLY A 1 167 ? 0.475 7.789 6.167 1.00 87.25 167 GLY A O 1
ATOM 1307 N N . GLU A 1 168 ? 1.739 7.924 4.319 1.00 89.25 168 GLU A N 1
ATOM 1308 C CA . GLU A 1 168 ? 0.668 8.421 3.447 1.00 89.25 168 GLU A CA 1
ATOM 1309 C C . GLU A 1 168 ? -0.537 7.460 3.416 1.00 89.25 168 GLU A C 1
ATOM 1311 O O . GLU A 1 168 ? -1.685 7.903 3.388 1.00 89.25 168 GLU A O 1
ATOM 1316 N N . THR A 1 169 ? -0.285 6.145 3.478 1.00 90.06 169 THR A N 1
ATOM 1317 C CA . THR A 1 169 ? -1.335 5.108 3.456 1.00 90.06 169 THR A CA 1
ATOM 1318 C C . THR A 1 169 ? -2.199 5.077 4.722 1.00 90.06 169 THR A C 1
ATOM 1320 O O . THR A 1 169 ? -3.309 4.545 4.687 1.00 90.06 169 THR A O 1
ATOM 1323 N N . ASP A 1 170 ? -1.725 5.662 5.827 1.00 92.62 170 ASP A N 1
ATOM 1324 C CA . ASP A 1 170 ? -2.428 5.717 7.113 1.00 92.62 170 ASP A CA 1
ATOM 1325 C C . ASP A 1 170 ? -3.283 6.971 7.272 1.00 92.62 170 ASP A C 1
ATOM 1327 O O . ASP A 1 170 ? -4.237 6.981 8.053 1.00 92.62 170 ASP A O 1
ATOM 1331 N N . LEU A 1 171 ? -2.986 8.030 6.511 1.00 90.81 171 LEU A N 1
ATOM 1332 C CA . LEU A 1 171 ? -3.707 9.301 6.594 1.00 90.81 171 LEU A CA 1
ATOM 1333 C C . LEU A 1 171 ? -5.233 9.144 6.512 1.00 90.81 171 LEU A C 1
ATOM 1335 O O . LEU A 1 171 ? -5.918 9.819 7.287 1.00 90.81 171 LEU A O 1
ATOM 1339 N N . PRO A 1 172 ? -5.802 8.285 5.639 1.00 92.56 172 PRO A N 1
ATOM 1340 C CA . PRO A 1 172 ? -7.239 8.050 5.638 1.00 92.56 172 PRO A CA 1
ATOM 1341 C C . PRO A 1 172 ? -7.757 7.531 6.986 1.00 92.56 172 PRO A C 1
ATOM 1343 O O . PRO A 1 172 ? -8.727 8.084 7.505 1.00 92.56 172 PRO A O 1
ATOM 1346 N N . MET A 1 173 ? -7.126 6.507 7.581 1.00 95.00 173 MET A N 1
ATOM 1347 C CA . MET A 1 173 ? -7.619 5.912 8.835 1.00 95.00 173 MET A CA 1
ATOM 1348 C C . MET A 1 173 ? -7.413 6.849 10.029 1.00 95.00 173 MET A C 1
ATOM 1350 O O . MET A 1 173 ? -8.287 6.953 10.887 1.00 95.00 173 MET A O 1
ATOM 1354 N N . ILE A 1 174 ? -6.303 7.595 10.032 1.00 93.25 174 ILE A N 1
ATOM 1355 C CA . ILE A 1 174 ? -5.988 8.624 11.030 1.00 93.25 174 ILE A CA 1
ATOM 1356 C C . ILE A 1 174 ? -7.069 9.710 11.028 1.00 93.25 174 ILE A C 1
ATOM 1358 O O . ILE A 1 174 ? -7.550 10.106 12.08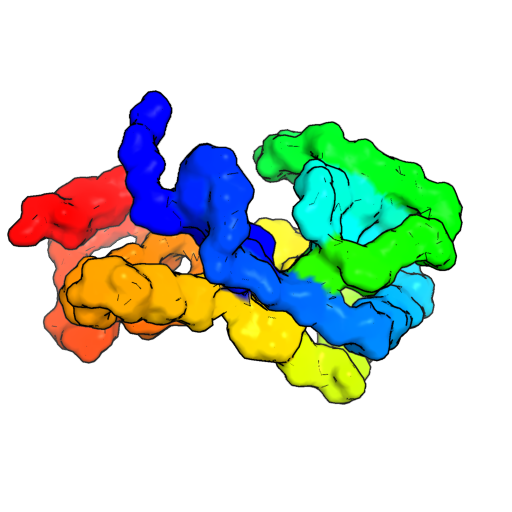3 1.00 93.25 174 ILE A O 1
ATOM 1362 N N . LYS A 1 175 ? -7.502 10.170 9.850 1.00 91.44 175 LYS A N 1
ATOM 1363 C CA . LYS A 1 175 ? -8.583 11.165 9.735 1.00 91.44 175 LYS A CA 1
ATOM 1364 C C . LYS A 1 175 ? -9.965 10.587 10.029 1.00 91.44 175 LYS A C 1
ATOM 1366 O O . LYS A 1 175 ? -10.880 11.333 10.374 1.00 91.44 175 LYS A O 1
ATOM 1371 N N . TRP A 1 176 ? -10.145 9.286 9.827 1.00 94.19 176 TRP A N 1
ATOM 1372 C CA . TRP A 1 176 ? -11.424 8.629 10.041 1.00 94.19 176 TRP A CA 1
ATOM 1373 C C . TRP A 1 176 ? -11.739 8.447 11.530 1.00 94.19 176 TRP A C 1
ATOM 1375 O O . TRP A 1 176 ? -12.880 8.712 11.914 1.00 94.19 176 TRP A O 1
ATOM 1385 N N . ALA A 1 177 ? -10.758 8.051 12.346 1.00 92.75 177 ALA A N 1
ATOM 1386 C CA . ALA A 1 177 ? -10.949 7.748 13.766 1.00 92.75 177 ALA A CA 1
ATOM 1387 C C . ALA A 1 177 ? -11.328 8.977 14.615 1.00 92.75 177 ALA A C 1
ATOM 1389 O O . ALA A 1 177 ? -11.157 10.123 14.193 1.00 92.75 177 ALA A O 1
ATOM 1390 N N . GLN A 1 178 ? -11.836 8.748 15.833 1.00 90.50 178 GLN A N 1
ATOM 1391 C CA . GLN A 1 178 ? -12.078 9.838 16.791 1.00 90.50 178 GLN A CA 1
ATOM 1392 C C . GLN A 1 178 ? -10.774 10.500 17.232 1.00 90.50 178 GLN A C 1
ATOM 1394 O O . GLN A 1 178 ? -10.721 11.726 17.365 1.00 90.50 178 GLN A O 1
ATOM 1399 N N . VAL A 1 179 ? -9.743 9.684 17.458 1.00 88.00 179 VAL A N 1
ATOM 1400 C CA . VAL A 1 179 ? -8.380 10.131 17.752 1.00 88.00 179 VAL A CA 1
ATOM 1401 C C . VAL A 1 179 ? -7.433 9.520 16.724 1.00 88.00 179 VAL A C 1
ATOM 1403 O O . VAL A 1 179 ? -7.170 8.321 16.726 1.00 88.00 179 VAL A O 1
ATOM 1406 N N . GLY A 1 180 ? -6.920 10.347 15.825 1.00 89.75 180 GLY A N 1
ATOM 1407 C CA . GLY A 1 180 ? -5.894 9.978 14.860 1.00 89.75 180 GLY A CA 1
ATOM 1408 C C . GLY A 1 180 ? -4.525 10.465 15.305 1.00 89.75 180 GLY A C 1
ATOM 1409 O O . GLY A 1 180 ? -4.382 11.620 15.694 1.00 89.75 180 GLY A O 1
ATOM 1410 N N . VAL A 1 181 ? -3.502 9.626 15.202 1.00 88.69 181 VAL A N 1
ATOM 1411 C CA . VAL A 1 181 ? -2.120 9.971 15.542 1.00 88.69 181 VAL A CA 1
ATOM 1412 C C . VAL A 1 181 ? -1.219 9.629 14.361 1.00 88.69 181 VAL A C 1
ATOM 1414 O O . VAL A 1 181 ? -1.107 8.468 13.978 1.00 88.69 181 VAL A O 1
ATOM 1417 N N . LEU A 1 182 ? -0.583 10.647 13.786 1.00 87.69 182 LEU A N 1
ATOM 1418 C CA . LEU A 1 182 ? 0.425 10.505 12.739 1.00 87.69 182 LEU A CA 1
ATOM 1419 C C . LEU A 1 182 ? 1.813 10.693 13.348 1.00 87.69 182 LEU A C 1
ATOM 1421 O O . LEU A 1 182 ? 2.109 11.776 13.848 1.00 87.69 182 LEU A O 1
ATOM 1425 N N . ILE A 1 183 ? 2.650 9.663 13.294 1.00 86.00 183 ILE A N 1
ATOM 1426 C CA . ILE A 1 183 ? 4.026 9.675 13.799 1.00 86.00 183 ILE A CA 1
ATOM 1427 C C . ILE A 1 183 ? 4.976 9.887 12.623 1.00 86.00 183 ILE A C 1
ATOM 1429 O O . ILE A 1 183 ? 4.961 9.121 11.671 1.00 86.00 183 ILE A O 1
ATOM 1433 N N . GLN A 1 184 ? 5.818 10.910 12.687 1.00 83.00 184 GLN A N 1
ATOM 1434 C CA . GLN A 1 184 ? 6.810 11.234 11.663 1.00 83.00 184 GLN A CA 1
ATOM 1435 C C . GLN A 1 184 ? 8.187 11.398 12.314 1.00 83.00 184 GLN A C 1
ATOM 1437 O O . GLN A 1 184 ? 8.304 11.493 13.537 1.00 83.00 184 GLN A O 1
ATOM 1442 N N . GLU A 1 185 ? 9.250 11.426 11.508 1.00 77.00 185 GLU A N 1
ATOM 1443 C CA . GLU A 1 185 ? 10.619 11.596 12.021 1.00 77.00 185 GLU A CA 1
ATOM 1444 C C . GLU A 1 185 ? 10.787 12.880 12.851 1.00 77.00 185 GLU A C 1
ATOM 1446 O O . GLU A 1 185 ? 11.558 12.911 13.810 1.00 77.00 185 GLU A O 1
ATOM 1451 N N . ASP A 1 186 ? 10.061 13.939 12.493 1.00 75.94 186 ASP A N 1
ATOM 1452 C CA . ASP A 1 186 ? 10.140 15.274 13.082 1.00 75.94 186 ASP A CA 1
ATOM 1453 C C . ASP A 1 186 ? 9.099 15.539 14.183 1.00 75.94 186 ASP A C 1
ATOM 1455 O O . ASP A 1 186 ? 9.092 16.623 14.775 1.00 75.94 186 ASP A O 1
ATOM 1459 N N . GLY A 1 187 ? 8.258 14.555 14.518 1.00 73.81 187 GLY A N 1
ATOM 1460 C CA . GLY A 1 187 ? 7.321 14.651 15.633 1.00 73.81 187 GLY A CA 1
ATOM 1461 C C . GLY A 1 187 ? 6.039 13.854 15.430 1.00 73.81 187 GLY A C 1
ATOM 1462 O O . GLY A 1 187 ? 5.979 12.899 14.665 1.00 73.81 187 GLY A O 1
ATOM 1463 N N . VAL A 1 188 ? 4.984 14.242 16.145 1.00 79.81 188 VAL A N 1
ATOM 1464 C CA . VAL A 1 188 ? 3.675 13.585 16.048 1.00 79.81 188 VAL A CA 1
ATOM 1465 C C . VAL A 1 188 ? 2.576 14.622 15.888 1.00 79.81 188 VAL A C 1
ATOM 1467 O O . VAL A 1 188 ? 2.529 15.616 16.615 1.00 79.81 188 VAL A O 1
ATOM 1470 N N . SER A 1 189 ? 1.667 14.351 14.958 1.00 81.38 189 SER A N 1
ATOM 1471 C CA . SER A 1 189 ? 0.460 15.135 14.715 1.00 81.38 189 SER A CA 1
ATOM 1472 C C . SER A 1 189 ? -0.767 14.387 15.227 1.00 81.38 189 SER A C 1
ATOM 1474 O O . SER A 1 189 ? -0.938 13.202 14.950 1.00 81.38 189 SER A O 1
ATOM 1476 N N . VAL A 1 190 ? -1.640 15.083 15.958 1.00 81.38 190 VAL A N 1
ATOM 1477 C CA . VAL A 1 190 ? -2.892 14.521 16.484 1.00 81.38 190 VAL A CA 1
ATOM 1478 C C . VAL A 1 190 ? -4.077 15.152 15.762 1.00 81.38 190 VAL A C 1
ATOM 1480 O O . VAL A 1 190 ? -4.165 16.373 15.642 1.00 81.38 190 VAL A O 1
ATOM 1483 N N . TYR A 1 191 ? -4.989 14.308 15.296 1.00 81.75 191 TYR A N 1
ATOM 1484 C CA . TYR A 1 191 ? -6.238 14.662 14.638 1.00 81.75 191 TYR A CA 1
ATOM 1485 C C . TYR A 1 191 ? -7.392 14.235 15.543 1.00 81.75 191 TYR A C 1
ATOM 1487 O O . TYR A 1 191 ? -7.394 13.118 16.058 1.00 81.75 191 TYR A O 1
ATOM 1495 N N . SER A 1 192 ? -8.385 15.100 15.730 1.00 79.12 192 SER A N 1
ATOM 1496 C CA . SER A 1 192 ? -9.615 14.727 16.424 1.00 79.12 192 SER A CA 1
ATOM 1497 C C . SER A 1 192 ? -10.836 15.322 15.741 1.00 79.12 192 SER A C 1
ATOM 1499 O O . SER A 1 192 ? -10.760 16.379 15.113 1.00 79.12 192 SER A O 1
ATOM 1501 N N . ARG A 1 193 ? -11.958 14.605 15.834 1.00 73.31 193 ARG A N 1
ATOM 1502 C CA . ARG A 1 193 ? -13.262 15.061 15.332 1.00 73.31 193 ARG A CA 1
ATOM 1503 C C . ARG A 1 193 ? -13.956 16.042 16.280 1.00 73.31 193 ARG A C 1
ATOM 1505 O O . ARG A 1 193 ? -14.888 16.718 15.855 1.00 73.31 193 ARG A O 1
ATOM 1512 N N . GLU A 1 194 ? -13.504 16.128 17.528 1.00 68.31 194 GLU A N 1
ATOM 1513 C CA . GLU A 1 194 ? -13.917 17.138 18.507 1.00 68.31 194 GLU A CA 1
ATOM 1514 C C . GLU A 1 194 ? -12.721 18.046 18.837 1.00 68.31 194 GLU A C 1
ATOM 1516 O O . GLU A 1 194 ? -11.579 17.679 18.555 1.00 68.31 194 GLU A O 1
ATOM 1521 N N . ASP A 1 195 ? -12.961 19.233 19.409 1.00 52.34 195 ASP A N 1
ATOM 1522 C CA . ASP A 1 195 ? -11.900 20.151 19.852 1.00 52.34 195 ASP A CA 1
ATOM 1523 C C . ASP A 1 195 ? -11.093 19.512 20.994 1.00 52.34 195 ASP A C 1
ATOM 1525 O O . ASP A 1 195 ? -11.330 19.738 22.181 1.00 52.34 195 ASP A O 1
ATOM 1529 N N . PHE A 1 196 ? -10.134 18.674 20.625 1.00 49.44 196 PHE A N 1
ATOM 1530 C CA . PHE A 1 196 ? -9.279 17.937 21.534 1.00 49.44 196 PHE A CA 1
ATOM 1531 C C . PHE A 1 196 ? -7.830 18.356 21.299 1.00 49.44 196 PHE A C 1
ATOM 1533 O O . PHE A 1 196 ? -7.248 18.106 20.243 1.00 49.44 196 PHE A O 1
ATOM 1540 N N . ALA A 1 197 ? -7.246 19.022 22.294 1.00 50.88 197 ALA A N 1
ATOM 1541 C CA . ALA A 1 197 ? -5.841 19.400 22.289 1.00 50.88 197 ALA A CA 1
ATOM 1542 C C . ALA A 1 197 ? -5.029 18.339 23.050 1.00 50.88 197 ALA A C 1
ATOM 1544 O O . ALA A 1 197 ? -5.336 18.075 24.217 1.00 50.88 197 ALA A O 1
ATOM 1545 N N . PRO A 1 198 ? -3.989 17.735 22.444 1.00 47.19 198 PRO A N 1
ATOM 1546 C CA . PRO A 1 198 ? -3.153 16.779 23.153 1.00 47.19 198 PRO A CA 1
ATOM 1547 C C . PRO A 1 198 ? -2.462 17.465 24.346 1.00 47.19 198 PRO A C 1
ATOM 1549 O O . PRO A 1 198 ? -1.969 18.589 24.215 1.00 47.19 198 PRO A O 1
ATOM 1552 N N . PRO A 1 199 ? -2.395 16.814 25.521 1.00 47.50 199 PRO A N 1
ATOM 1553 C CA . PRO A 1 199 ? -1.941 17.464 26.748 1.00 47.50 199 PRO A CA 1
ATOM 1554 C C . PRO A 1 199 ? -0.440 17.808 26.775 1.00 47.50 199 PRO A C 1
ATOM 1556 O O . PRO A 1 199 ? -0.035 18.588 27.641 1.00 47.50 199 PRO A O 1
ATOM 1559 N N . ARG A 1 200 ? 0.402 17.252 25.881 1.00 49.03 200 ARG A N 1
ATOM 1560 C CA . ARG A 1 200 ? 1.858 17.519 25.810 1.00 49.03 200 ARG A CA 1
ATOM 1561 C C . ARG A 1 200 ? 2.439 17.352 24.390 1.00 49.03 200 ARG A C 1
ATOM 1563 O O . ARG A 1 200 ? 1.886 16.569 23.621 1.00 49.03 200 ARG A O 1
ATOM 1570 N N . PRO A 1 201 ? 3.562 18.033 24.059 1.00 49.09 201 PRO A N 1
ATOM 1571 C CA . PRO A 1 201 ? 4.356 17.758 22.858 1.00 49.09 201 PRO A CA 1
ATOM 1572 C C . PRO A 1 201 ? 4.912 16.334 22.878 1.00 49.09 201 PRO A C 1
ATOM 1574 O O . PRO A 1 201 ? 5.224 15.799 23.943 1.00 49.09 201 PRO A O 1
ATOM 1577 N N . VAL A 1 202 ? 5.037 15.741 21.696 1.00 52.06 202 VAL A N 1
ATOM 1578 C CA . VAL A 1 202 ? 5.135 14.294 21.526 1.00 52.06 202 VAL A CA 1
ATOM 1579 C C . VAL A 1 202 ? 6.539 13.879 21.097 1.00 52.06 202 VAL A C 1
ATOM 1581 O O . VAL A 1 202 ? 7.051 14.385 20.102 1.00 52.06 202 VAL A O 1
ATOM 1584 N N . ALA A 1 203 ? 7.146 12.953 21.837 1.00 52.72 203 ALA A N 1
ATOM 1585 C CA . ALA A 1 203 ? 8.462 12.390 21.522 1.00 52.72 203 ALA A CA 1
ATOM 1586 C C . ALA A 1 203 ? 8.496 10.852 21.590 1.00 52.72 203 ALA A C 1
ATOM 1588 O O . ALA A 1 203 ? 9.559 10.250 21.485 1.00 52.72 203 ALA A O 1
ATOM 1589 N N . GLU A 1 204 ? 7.350 10.201 21.778 1.00 56.25 204 GLU A N 1
ATOM 1590 C CA . GLU A 1 204 ? 7.274 8.761 22.007 1.00 56.25 204 GLU A CA 1
ATOM 1591 C C . GLU A 1 204 ? 6.140 8.209 21.126 1.00 56.25 204 GLU A C 1
ATOM 1593 O O . GLU A 1 204 ? 5.070 8.804 21.056 1.00 56.25 204 GLU A O 1
ATOM 1598 N N . GLY A 1 205 ? 6.416 7.153 20.352 1.00 62.31 205 GLY A N 1
ATOM 1599 C CA . GLY A 1 205 ? 5.574 6.681 19.242 1.00 62.31 205 GLY A CA 1
ATOM 1600 C C . GLY A 1 205 ? 4.270 5.970 19.648 1.00 62.31 205 GLY A C 1
ATOM 1601 O O . GLY A 1 205 ? 3.526 6.419 20.514 1.00 62.31 205 GLY A O 1
ATOM 1602 N N . ALA A 1 206 ? 3.957 4.834 19.013 1.00 62.72 206 ALA A N 1
ATOM 1603 C CA . ALA A 1 206 ? 2.650 4.178 19.166 1.00 62.72 206 ALA A CA 1
ATOM 1604 C C . ALA A 1 206 ? 2.329 3.714 20.603 1.00 62.72 206 ALA A C 1
ATOM 1606 O O . ALA A 1 206 ? 1.172 3.762 21.014 1.00 62.72 206 ALA A O 1
ATOM 1607 N N . ALA A 1 207 ? 3.336 3.306 21.385 1.00 63.31 207 ALA A N 1
ATOM 1608 C CA . ALA A 1 207 ? 3.149 2.897 22.782 1.00 63.31 207 ALA A CA 1
ATOM 1609 C C . ALA A 1 207 ? 2.672 4.060 23.669 1.00 63.31 207 ALA A C 1
ATOM 1611 O O . ALA A 1 207 ? 1.703 3.909 24.405 1.00 63.31 207 ALA A O 1
ATOM 1612 N N . TRP A 1 208 ? 3.281 5.239 23.524 1.00 69.44 208 TRP A N 1
ATOM 1613 C CA . TRP A 1 208 ? 2.831 6.459 24.197 1.00 69.44 208 TRP A CA 1
ATOM 1614 C C . TRP A 1 208 ? 1.424 6.849 23.760 1.00 69.44 208 TRP A C 1
ATOM 1616 O O . TRP A 1 208 ? 0.598 7.206 24.594 1.00 69.44 208 TRP A O 1
ATOM 1626 N N . ALA A 1 209 ? 1.124 6.736 22.464 1.00 63.72 209 ALA A N 1
ATOM 1627 C CA . ALA A 1 209 ? -0.204 7.042 21.954 1.00 63.72 209 ALA A CA 1
ATOM 1628 C C . ALA A 1 209 ? -1.260 6.156 22.652 1.00 63.72 209 ALA A C 1
ATOM 1630 O O . ALA A 1 209 ? -2.273 6.656 23.135 1.00 63.72 209 ALA A O 1
ATOM 1631 N N . LEU A 1 210 ? -0.996 4.858 22.801 1.00 67.25 210 LEU A N 1
ATOM 1632 C CA . LEU A 1 210 ? -1.877 3.958 23.548 1.00 67.25 210 LEU A CA 1
ATOM 1633 C C . LEU A 1 210 ? -1.956 4.312 25.042 1.00 67.25 210 LEU A C 1
ATOM 1635 O O . LEU A 1 210 ? -3.053 4.358 25.593 1.00 67.25 210 LEU A O 1
ATOM 1639 N N . GLU A 1 211 ? -0.834 4.603 25.700 1.00 65.00 211 GLU A N 1
ATOM 1640 C CA . GLU A 1 211 ? -0.819 4.973 27.124 1.00 65.00 211 GLU A CA 1
ATOM 1641 C C . GLU A 1 211 ? -1.584 6.269 27.414 1.00 65.00 211 GLU A C 1
ATOM 1643 O O . GLU A 1 211 ? -2.263 6.377 28.434 1.00 65.00 211 GLU A O 1
ATOM 1648 N N . VAL A 1 212 ? -1.492 7.250 26.518 1.00 61.88 212 VAL A N 1
ATOM 1649 C CA . VAL A 1 212 ? -2.120 8.563 26.692 1.00 61.88 212 VAL A CA 1
ATOM 1650 C C . VAL A 1 212 ? -3.587 8.556 26.282 1.00 61.88 212 VAL A C 1
ATOM 1652 O O . VAL A 1 212 ? -4.376 9.265 26.904 1.00 61.88 212 VAL A O 1
ATOM 1655 N N . PHE A 1 213 ? -3.959 7.794 25.250 1.00 61.34 213 PHE A N 1
ATOM 1656 C CA . PHE A 1 213 ? -5.279 7.913 24.622 1.00 61.34 213 PHE A CA 1
ATOM 1657 C C . PHE A 1 213 ? -6.174 6.678 24.772 1.00 61.34 213 PHE A C 1
ATOM 1659 O O . PHE A 1 213 ? -7.389 6.839 24.756 1.00 61.34 213 PHE A O 1
ATOM 1666 N N . ALA A 1 214 ? -5.626 5.467 24.934 1.00 57.75 214 ALA A N 1
ATOM 1667 C CA . ALA A 1 214 ? -6.428 4.239 25.044 1.00 57.75 214 ALA A CA 1
ATOM 1668 C C . ALA A 1 214 ? -6.740 3.825 26.497 1.00 57.75 214 ALA A C 1
ATOM 1670 O O . ALA A 1 214 ? -7.573 2.946 26.710 1.00 57.75 214 ALA A O 1
ATOM 1671 N N . LEU A 1 215 ? -6.081 4.434 27.491 1.00 47.66 215 LEU A N 1
ATOM 1672 C CA . LEU A 1 215 ? -6.274 4.154 28.925 1.00 47.66 215 LEU A CA 1
ATOM 1673 C C . LEU A 1 215 ? -7.068 5.241 29.682 1.00 47.66 215 LEU A C 1
ATOM 1675 O O . LEU A 1 215 ? -7.076 5.232 30.916 1.00 47.66 215 LEU A O 1
ATOM 1679 N N . LEU A 1 216 ? -7.716 6.168 28.969 1.00 39.19 216 LEU A N 1
ATOM 1680 C CA . LEU A 1 216 ? -8.649 7.159 29.532 1.00 39.19 216 LEU A CA 1
ATOM 1681 C C . LEU A 1 216 ? -10.084 6.620 29.555 1.00 39.19 216 LEU A C 1
ATOM 1683 O O . LEU A 1 216 ? -10.797 6.941 30.534 1.00 39.19 216 LEU A O 1
#

Radius of gyration: 18.33 Å; chains: 1; bounding box: 41×38×50 Å

Foldseek 3Di:
DPPDADWDQPLQNQFIAGPVRHTPHHHAAPLVLVVVVLVLCVVLQWWKWFQFPVRETETEHGPPQPCVVVVVVVCVVVVNPRYDYDDDSVPPPSVGGFKMKIFDNDLVSVVVSVVPPDPVNVQWDWWDPDSGMIITGHRPRHNQSSVVVRCVVVVHDLCLDEFFEATPRRVNNLQSHQWRWHQYPVAIDIDHPDPDDQPDGGDDGDVVVCVRPVVD